Protein 2B9E (pdb70)

CATH classification: 3.30.70.1170 (+1 more: 3.40.50.150)

Radius of gyration: 18.39 Å; Cα contacts (8 Å, |Δi|>4): 598; chains: 1; bounding box: 41×46×44 Å

InterPro domains:
  IPR001678 SAM-dependent methyltransferase RsmB-F/NOP2-type domain [PS51686] (126-425)
  IPR023267 RNA (C5-cytosine) methyltransferase [PR02008] (202-216)
  IPR023267 RNA (C5-cytosine) methyltransferase [PR02008] (231-241)
  IPR023267 RNA (C5-cytosine) methyltransferase [PR02008] (300-312)
  IPR023267 RNA (C5-cytosine) methyltransferase [PR02008] (351-367)
  IPR023267 RNA (C5-cytosine) methyltransferase [PR02008] (407-424)
  IPR023267 RNA (C5-cytosine) methyltransferase [PTHR22807] (45-424)
  IPR029063 S-adenosyl-L-methionine-dependent methyltransferase superfamily [G3DSA:3.40.50.150] (211-428)
  IPR029063 S-adenosyl-L-methionine-dependent methyltransferase superfamily [SSF53335] (134-424)
  IPR048889 NSUN5/RCM1, N-terminal domain [PF21153] (34-122)
  IPR049560 SAM-dependent methyltransferase RsmB-F/NOP2-type, catalytic core [PF01189] (219-421)
  IPR049561 NOL1/NOP2/NSUN 5/7, ferredoxin-like domain [PF21148] (134-211)

GO terms:
  GO:0005730 nucleolus (C, IDA)
  GO:0009383 rRNA (cytosine-C5-)-methyltransferase activity (F, IDA)
  GO:0070475 rRNA base methylation (P, IDA)
  GO:0045727 positive regulation of translation (P, IMP)
  GO:0005654 nucleoplasm (C, IDA)
  GO:0003723 RNA binding (F, HDA)

Structure (mmCIF, N/CA/C/O backbone):
data_2B9E
#
_entry.id   2B9E
#
_cell.length_a   56.289
_cell.length_b   56.289
_cell.length_c   178.666
_cell.angle_alpha   90.00
_cell.angle_beta   90.00
_cell.angle_gamma   120.00
#
_symmetry.space_group_name_H-M   'P 31 2 1'
#
loop_
_entity.id
_entity.type
_entity.pdbx_description
1 polymer 'NOL1/NOP2/Sun domain family, member 5 isoform 2'
2 non-polymer S-ADENOSYLMETHIONINE
3 water water
#
loop_
_atom_site.group_PDB
_atom_site.id
_atom_site.type_symbol
_atom_site.label_atom_id
_atom_site.label_alt_id
_atom_site.label_comp_id
_atom_site.label_asym_id
_atom_site.label_entity_id
_atom_site.label_seq_id
_atom_site.pdbx_PDB_ins_code
_atom_site.Cartn_x
_atom_site.Cartn_y
_atom_site.Cartn_z
_atom_site.occupancy
_atom_site.B_iso_or_equiv
_atom_site.auth_seq_id
_atom_site.auth_comp_id
_atom_site.auth_asym_id
_atom_site.auth_atom_id
_atom_site.pdbx_PDB_model_num
ATOM 1 N N . GLN A 1 9 ? 18.513 -43.917 18.291 1.00 30.80 133 GLN A N 1
ATOM 2 C CA . GLN A 1 9 ? 19.225 -42.643 18.577 1.00 29.90 133 GLN A CA 1
ATOM 3 C C . GLN A 1 9 ? 18.553 -41.504 17.806 1.00 28.11 133 GLN A C 1
ATOM 4 O O . GLN A 1 9 ? 17.396 -41.635 17.384 1.00 28.69 133 GLN A O 1
ATOM 10 N N . LEU A 1 10 ? 19.263 -40.392 17.631 1.00 25.81 134 LEU A N 1
ATOM 11 C CA . LEU A 1 10 ? 18.682 -39.241 16.941 1.00 23.51 134 LEU A CA 1
ATOM 12 C C . LEU A 1 10 ? 18.570 -39.464 15.423 1.00 22.03 134 LEU A C 1
ATOM 13 O O . LEU A 1 10 ? 19.345 -40.220 14.851 1.00 21.22 134 LEU A O 1
ATOM 18 N N . PRO A 1 11 ? 17.611 -38.781 14.762 1.00 20.79 135 PRO A N 1
ATOM 19 C CA . PRO A 1 11 ? 17.577 -38.823 13.298 1.00 19.81 135 PRO A CA 1
ATOM 20 C C . PRO A 1 11 ? 18.846 -38.186 12.745 1.00 19.08 135 PRO A C 1
ATOM 21 O O . PRO A 1 11 ? 19.537 -37.469 13.475 1.00 18.76 135 PRO A O 1
ATOM 25 N N . ARG A 1 12 ? 19.157 -38.446 11.473 1.00 16.93 136 ARG A N 1
ATOM 26 C CA . ARG A 1 12 ? 20.329 -37.843 10.838 1.00 17.22 136 ARG A CA 1
ATOM 27 C C . ARG A 1 12 ? 19.960 -36.546 10.121 1.00 15.28 136 ARG A C 1
ATOM 28 O O . ARG A 1 12 ? 19.057 -36.507 9.275 1.00 15.72 136 ARG A O 1
ATOM 36 N N . PHE A 1 13 ? 20.662 -35.479 10.466 1.00 13.94 137 PHE A N 1
ATOM 37 C CA . PHE A 1 13 ? 20.384 -34.174 9.878 1.00 12.96 137 PHE A CA 1
ATOM 38 C C . PHE A 1 13 ? 21.425 -33.836 8.842 1.00 13.10 137 PHE A C 1
ATOM 39 O O . PHE A 1 13 ? 22.629 -33.998 9.075 1.00 14.51 137 PHE A O 1
ATOM 47 N N . VAL A 1 14 ? 20.963 -33.364 7.697 1.00 12.92 138 VAL A N 1
ATOM 48 C CA . VAL A 1 14 ? 21.862 -33.116 6.572 1.00 13.84 138 VAL A CA 1
ATOM 49 C C . VAL A 1 14 ? 21.510 -31.757 5.973 1.00 13.22 138 VAL A C 1
ATOM 50 O O . VAL A 1 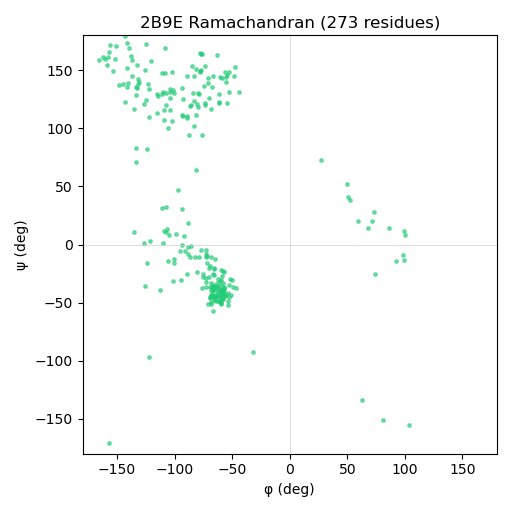14 ? 20.362 -31.550 5.531 1.00 14.21 138 VAL A O 1
ATOM 54 N N . ARG A 1 15 ? 22.455 -30.807 6.028 1.00 11.72 139 ARG A N 1
ATOM 55 C CA . ARG A 1 15 ? 22.197 -29.501 5.477 1.00 11.51 139 ARG A CA 1
ATOM 56 C C . ARG A 1 15 ? 22.472 -29.527 3.975 1.00 11.44 139 ARG A C 1
ATOM 57 O O . ARG A 1 15 ? 23.518 -30.011 3.536 1.00 12.48 139 ARG A O 1
ATOM 65 N N . VAL A 1 16 ? 21.512 -29.023 3.211 1.00 11.67 140 VAL A N 1
ATOM 66 C CA . VAL A 1 16 ? 21.668 -28.809 1.767 1.00 11.62 140 VAL A CA 1
ATOM 67 C C . VAL A 1 16 ? 22.582 -27.603 1.583 1.00 12.23 140 VAL A C 1
ATOM 68 O O . VAL A 1 16 ? 22.277 -26.504 2.051 1.00 11.21 140 VAL A O 1
ATOM 72 N N . ASN A 1 17 ? 23.721 -27.824 0.910 1.00 11.35 141 ASN A N 1
ATOM 73 C CA . ASN A 1 17 ? 24.691 -26.766 0.705 1.00 11.47 141 ASN A CA 1
ATOM 74 C C . ASN A 1 17 ? 24.313 -25.909 -0.497 1.00 11.84 141 ASN A C 1
ATOM 75 O O . ASN A 1 17 ? 24.555 -26.292 -1.656 1.00 10.87 141 ASN A O 1
ATOM 80 N N . THR A 1 18 ? 23.752 -24.735 -0.216 1.00 11.15 142 THR A N 1
ATOM 81 C CA . THR A 1 18 ? 23.199 -23.891 -1.271 1.00 12.16 142 THR A CA 1
ATOM 82 C C . THR A 1 18 ? 24.294 -23.249 -2.133 1.00 12.92 142 THR A C 1
ATOM 83 O O . THR A 1 18 ? 23.992 -22.671 -3.182 1.00 14.06 142 THR A O 1
ATOM 87 N N . LEU A 1 19 ? 25.553 -23.368 -1.715 1.00 13.43 143 LEU A N 1
ATOM 88 C CA . LEU A 1 19 ? 26.643 -22.934 -2.583 1.00 14.18 143 LEU A CA 1
ATOM 89 C C . LEU A 1 19 ? 26.744 -23.812 -3.828 1.00 15.45 143 LEU A C 1
ATOM 90 O O . LEU A 1 19 ? 27.267 -23.336 -4.847 1.00 17.38 143 LEU A O 1
ATOM 95 N N . LYS A 1 20 ? 26.271 -25.066 -3.745 1.00 16.19 144 LYS A N 1
ATOM 96 C CA . LYS A 1 20 ? 26.489 -26.040 -4.831 1.00 16.51 144 LYS A CA 1
ATOM 97 C C . LYS A 1 20 ? 25.247 -26.674 -5.401 1.00 17.60 144 LYS A C 1
ATOM 98 O O . LYS A 1 20 ? 25.299 -27.264 -6.488 1.00 17.89 144 LYS A O 1
ATOM 104 N N . THR A 1 21 ? 24.138 -26.562 -4.683 1.00 16.37 145 THR A N 1
ATOM 105 C CA . THR A 1 21 ? 22.892 -27.177 -5.144 1.00 16.19 145 THR A CA 1
ATOM 106 C C . THR A 1 21 ? 21.697 -26.470 -4.496 1.00 15.96 145 THR A C 1
ATOM 107 O O . THR A 1 21 ? 21.843 -25.412 -3.890 1.00 16.02 145 THR A O 1
ATOM 111 N N . CYS A 1 22 ? 20.509 -27.044 -4.664 1.00 15.75 146 CYS A N 1
ATOM 112 C CA . CYS A 1 22 ? 19.320 -26.530 -4.003 1.00 15.91 146 CYS A CA 1
ATOM 113 C C . CYS A 1 22 ? 18.528 -27.719 -3.482 1.00 15.59 146 CYS A C 1
ATOM 114 O O . CYS A 1 22 ? 18.752 -28.854 -3.899 1.00 14.92 146 CYS A O 1
ATOM 117 N N . SER A 1 23 ? 17.614 -27.453 -2.551 1.00 15.48 147 SER A N 1
ATOM 118 C CA . SER A 1 23 ? 16.835 -28.516 -1.950 1.00 15.47 147 SER A CA 1
ATOM 119 C C . SER A 1 23 ? 16.028 -29.309 -2.978 1.00 15.20 147 SER A C 1
ATOM 120 O O . SER A 1 23 ? 15.941 -30.539 -2.871 1.00 14.66 147 SER A O 1
ATOM 123 N N . ASP A 1 24 ? 15.467 -28.620 -3.968 1.00 16.04 148 ASP A N 1
ATOM 124 C CA . ASP A 1 24 ? 14.680 -29.318 -4.993 1.00 16.29 148 ASP A CA 1
ATOM 125 C C . ASP A 1 24 ? 15.518 -30.402 -5.673 1.00 16.46 148 ASP A C 1
ATOM 126 O O . ASP A 1 24 ? 15.046 -31.522 -5.886 1.00 16.52 148 ASP A O 1
ATOM 131 N N . ASP A 1 25 ? 16.765 -30.079 -6.014 1.00 17.22 149 ASP A N 1
ATOM 132 C CA . ASP A 1 25 ? 17.626 -31.050 -6.687 1.00 17.61 149 ASP A CA 1
ATOM 133 C C . ASP A 1 25 ? 18.019 -32.204 -5.787 1.00 17.62 149 ASP A C 1
ATOM 134 O O . ASP A 1 25 ? 18.103 -33.357 -6.227 1.00 17.57 149 ASP A O 1
ATOM 139 N N . VAL A 1 26 ? 18.288 -31.914 -4.512 1.00 16.25 150 VAL A N 1
ATOM 140 C CA . VAL A 1 26 ? 18.665 -32.980 -3.597 1.00 16.18 150 VAL A CA 1
ATOM 141 C C . VAL A 1 26 ? 17.481 -33.929 -3.403 1.00 16.17 150 VAL A C 1
ATOM 142 O O . VAL A 1 26 ? 17.636 -35.151 -3.424 1.00 16.59 150 VAL A O 1
ATOM 146 N N . VAL A 1 27 ? 16.297 -33.351 -3.222 1.00 15.94 151 VAL A N 1
ATOM 147 C CA . VAL A 1 27 ? 15.091 -34.143 -3.047 1.00 16.66 151 VAL A CA 1
ATOM 148 C C . VAL A 1 27 ? 14.887 -35.057 -4.255 1.00 17.66 151 VAL A C 1
ATOM 149 O O . VAL A 1 27 ? 14.644 -36.254 -4.088 1.00 17.51 151 VAL A O 1
ATOM 153 N N . ASP A 1 28 ? 15.020 -34.489 -5.446 1.00 18.59 152 ASP A N 1
ATOM 154 C CA . ASP A 1 28 ? 14.831 -35.292 -6.661 1.00 19.93 152 ASP A CA 1
ATOM 155 C C . ASP A 1 28 ? 15.846 -36.436 -6.746 1.00 20.24 152 ASP A C 1
ATOM 156 O O . ASP A 1 28 ? 15.493 -37.560 -7.125 1.00 19.39 152 ASP A O 1
ATOM 161 N N . TYR A 1 29 ? 17.098 -36.176 -6.367 1.00 20.52 153 TYR A N 1
ATOM 162 C CA . TYR A 1 29 ? 18.115 -37.227 -6.377 1.00 21.66 153 TYR A CA 1
ATOM 163 C C . TYR A 1 29 ? 17.738 -38.399 -5.477 1.00 21.40 153 TYR A C 1
ATOM 164 O O . TYR A 1 29 ? 17.751 -39.561 -5.901 1.00 21.64 153 TYR A O 1
ATOM 173 N N . PHE A 1 30 ? 17.360 -38.098 -4.234 1.00 20.23 154 PHE A N 1
ATOM 174 C CA . PHE A 1 30 ? 16.971 -39.138 -3.306 1.00 20.12 154 PHE A CA 1
ATOM 175 C C . PHE A 1 30 ? 15.721 -39.877 -3.747 1.00 20.63 154 PHE A C 1
ATOM 176 O O . PHE A 1 30 ? 15.631 -41.093 -3.573 1.00 20.86 154 PHE A O 1
ATOM 184 N N . LYS A 1 31 ? 14.774 -39.156 -4.339 1.00 21.04 155 LYS A N 1
ATOM 185 C CA . LYS A 1 31 ? 13.571 -39.810 -4.886 1.00 21.60 155 LYS A CA 1
ATOM 186 C C . LYS A 1 31 ? 13.976 -40.881 -5.913 1.00 23.11 155 LYS A C 1
ATOM 187 O O . LYS A 1 31 ? 13.428 -41.993 -5.922 1.00 22.84 155 LYS A O 1
ATOM 193 N N . ARG A 1 32 ? 14.969 -40.558 -6.736 1.00 23.61 156 ARG A N 1
ATOM 194 C CA . ARG A 1 32 ? 15.399 -41.477 -7.798 1.00 25.55 156 ARG A CA 1
ATOM 195 C C . ARG A 1 32 ? 16.144 -42.687 -7.244 1.00 26.40 156 ARG A C 1
ATOM 196 O O . ARG A 1 32 ? 16.302 -43.698 -7.940 1.00 26.77 156 ARG A O 1
ATOM 204 N N . GLN A 1 33 ? 16.587 -42.589 -5.991 1.00 26.60 157 GLN A N 1
ATOM 205 C CA . GLN A 1 33 ? 17.173 -43.722 -5.262 1.00 27.43 157 GLN A CA 1
ATOM 206 C C . GLN A 1 33 ? 16.123 -44.501 -4.462 1.00 26.78 157 GLN A C 1
ATOM 207 O O . GLN A 1 33 ? 16.463 -45.394 -3.671 1.00 27.55 157 GLN A O 1
ATOM 213 N N . GLY A 1 34 ? 14.853 -44.149 -4.648 1.00 26.33 158 GLY A N 1
ATOM 214 C CA . GLY A 1 34 ? 13.753 -44.848 -3.976 1.00 25.21 158 GLY A CA 1
ATOM 215 C C . GLY A 1 34 ? 13.395 -44.356 -2.584 1.00 24.66 158 GLY A C 1
ATOM 216 O O . GLY A 1 34 ? 12.692 -45.042 -1.835 1.00 24.35 158 GLY A O 1
ATOM 217 N N . PHE A 1 35 ? 13.894 -43.175 -2.212 1.00 23.54 159 PHE A N 1
ATOM 218 C CA . PHE A 1 35 ? 13.448 -42.541 -0.974 1.00 22.71 159 PHE A CA 1
ATOM 219 C C . PHE A 1 35 ? 12.125 -41.827 -1.209 1.00 21.71 159 PHE A C 1
ATOM 220 O O . PHE A 1 35 ? 11.842 -41.356 -2.315 1.00 22.69 159 PHE A O 1
ATOM 228 N N . SER A 1 36 ? 11.326 -41.735 -0.154 1.00 21.41 160 SER A N 1
ATOM 229 C CA . SER A 1 36 ? 10.024 -41.111 -0.238 1.00 20.89 160 SER A CA 1
ATOM 230 C C . SER A 1 36 ? 10.030 -39.772 0.500 1.00 19.67 160 SER A C 1
ATOM 231 O O . SER A 1 36 ? 10.191 -39.748 1.712 1.00 20.38 160 SER A O 1
ATOM 234 N N . TYR A 1 37 ? 9.830 -38.680 -0.232 1.00 18.84 161 TYR A N 1
ATOM 235 C CA . TYR A 1 37 ? 9.877 -37.332 0.348 1.00 17.43 161 TYR A CA 1
ATOM 236 C C . TYR A 1 37 ? 8.537 -36.962 0.983 1.00 17.44 161 TYR A C 1
ATOM 237 O O . TYR A 1 37 ? 7.488 -36.985 0.320 1.00 17.77 161 TYR A O 1
ATOM 246 N N . GLN A 1 38 ? 8.576 -36.625 2.270 1.00 17.03 162 GLN A N 1
ATOM 247 C CA . GLN A 1 38 ? 7.358 -36.306 3.021 1.00 17.15 162 GLN A CA 1
ATOM 248 C C . GLN A 1 38 ? 7.064 -34.813 3.181 1.00 17.19 162 GLN A C 1
ATOM 249 O O . GLN A 1 38 ? 6.143 -34.442 3.923 1.00 17.65 162 GLN A O 1
ATOM 255 N N . GLY A 1 39 ? 7.814 -33.955 2.492 1.00 15.57 163 GLY A N 1
ATOM 256 C CA . GLY A 1 39 ? 7.621 -32.521 2.601 1.00 16.52 163 GLY A CA 1
ATOM 257 C C . GLY A 1 39 ? 8.312 -31.988 3.834 1.00 16.68 163 GLY A C 1
ATOM 258 O O . GLY A 1 39 ? 9.331 -32.532 4.259 1.00 18.14 163 GLY A O 1
ATOM 259 N N . ARG A 1 40 ? 7.767 -30.915 4.385 1.00 16.94 164 ARG A N 1
ATOM 260 C CA . ARG A 1 40 ? 8.289 -30.339 5.624 1.00 17.21 164 ARG A CA 1
ATOM 261 C C . ARG A 1 40 ? 7.538 -30.908 6.824 1.00 17.81 164 ARG A C 1
ATOM 262 O O . ARG A 1 40 ? 6.304 -30.988 6.821 1.00 17.75 164 ARG A O 1
ATOM 270 N N . ALA A 1 41 ? 8.288 -31.285 7.855 1.00 17.47 165 ALA A N 1
ATOM 271 C CA . ALA A 1 41 ? 7.713 -31.774 9.108 1.00 19.18 165 ALA A CA 1
ATOM 272 C C . ALA A 1 41 ? 6.835 -30.692 9.743 1.00 20.23 165 ALA A C 1
ATOM 273 O O . ALA A 1 41 ? 7.136 -29.495 9.649 1.00 19.29 165 ALA A O 1
ATOM 275 N N . SER A 1 42 ? 5.744 -31.127 10.367 1.00 22.22 166 SER A N 1
ATOM 276 C CA . SER A 1 42 ? 4.857 -30.227 11.110 1.00 24.63 166 SER A CA 1
ATOM 277 C C . SER A 1 42 ? 5.313 -30.100 12.557 1.00 24.96 166 SER A C 1
ATOM 278 O O . SER A 1 42 ? 5.009 -29.103 13.226 1.00 26.66 166 SER A O 1
ATOM 281 N N . SER A 1 43 ? 6.012 -31.122 13.040 1.00 24.71 167 SER A N 1
ATOM 282 C CA . SER A 1 43 ? 6.398 -31.226 14.442 1.00 24.98 167 SER A CA 1
ATOM 283 C C . SER A 1 43 ? 7.615 -32.135 14.597 1.00 24.67 167 SER A C 1
ATOM 284 O O . SER A 1 43 ? 7.967 -32.874 13.670 1.00 23.81 167 SER A O 1
ATOM 287 N N . LEU A 1 44 ? 8.259 -32.100 15.771 1.00 24.35 168 LEU A N 1
ATOM 288 C CA . LEU A 1 44 ? 9.332 -33.049 16.081 1.00 24.32 168 LEU A CA 1
ATOM 289 C C . LEU A 1 44 ? 8.853 -34.478 16.111 1.00 24.68 168 LEU A C 1
ATOM 290 O O . LEU A 1 44 ? 9.617 -35.389 15.846 1.00 23.62 168 LEU A O 1
ATOM 295 N N . ASP A 1 45 ? 7.583 -34.684 16.460 1.00 25.94 169 ASP A N 1
ATOM 296 C CA . ASP A 1 45 ? 7.037 -36.036 16.404 1.00 27.30 169 ASP A CA 1
ATOM 297 C C . ASP A 1 45 ? 7.165 -36.624 14.997 1.00 26.82 169 ASP A C 1
ATOM 298 O O . ASP A 1 45 ? 7.478 -37.809 14.849 1.00 27.32 169 ASP A O 1
ATOM 303 N N . ASP A 1 46 ? 6.992 -35.788 13.968 1.00 26.69 170 ASP A N 1
ATOM 304 C CA . ASP A 1 46 ? 7.226 -36.217 12.581 1.00 25.66 170 ASP A CA 1
ATOM 305 C C . ASP A 1 46 ? 8.644 -36.726 12.359 1.00 25.13 170 ASP A C 1
ATOM 306 O O . ASP A 1 46 ? 8.850 -37.709 11.648 1.00 24.84 170 ASP A O 1
ATOM 311 N N . LEU A 1 47 ? 9.622 -36.058 12.968 1.00 24.02 171 LEU A N 1
ATOM 312 C CA . LEU A 1 47 ? 11.009 -36.494 12.853 1.00 24.51 171 LEU A CA 1
ATOM 313 C C . LEU A 1 47 ? 11.260 -37.752 13.670 1.00 26.07 171 LEU A C 1
ATOM 314 O O . LEU A 1 47 ? 12.012 -38.633 13.242 1.00 26.08 171 LEU A O 1
ATOM 319 N N . ARG A 1 48 ? 10.611 -37.831 14.834 1.00 27.36 172 ARG A N 1
ATOM 320 C CA . ARG A 1 48 ? 10.733 -39.006 15.706 1.00 29.10 172 ARG A CA 1
ATOM 321 C C . ARG A 1 48 ? 10.128 -40.241 15.038 1.00 29.57 172 ARG A C 1
ATOM 322 O O . ARG A 1 48 ? 10.536 -41.368 15.318 1.00 30.52 172 ARG A O 1
ATOM 330 N N . ALA A 1 49 ? 9.168 -40.012 14.147 1.00 30.17 173 ALA A N 1
ATOM 331 C CA . ALA A 1 49 ? 8.460 -41.099 13.465 1.00 31.02 173 ALA A CA 1
ATOM 332 C C . ALA A 1 49 ? 9.167 -41.588 12.196 1.00 31.24 173 ALA A C 1
ATOM 333 O O . ALA A 1 49 ? 8.783 -42.614 11.640 1.00 31.93 173 ALA A O 1
ATOM 335 N N . LEU A 1 50 ? 10.192 -40.858 11.743 1.00 31.31 174 LEU A N 1
ATOM 336 C CA . LEU A 1 50 ? 10.948 -41.203 10.527 1.00 31.27 174 LEU A CA 1
ATOM 337 C C . LEU A 1 50 ? 11.520 -42.613 10.516 1.00 31.79 174 LEU A C 1
ATOM 338 O O . LEU A 1 50 ? 12.314 -42.989 11.379 1.00 31.91 174 LEU A O 1
ATOM 343 N N . LYS A 1 51 ? 11.132 -43.383 9.508 1.00 31.71 175 LYS A N 1
ATOM 344 C CA . LYS A 1 51 ? 11.644 -44.731 9.363 1.00 32.50 175 LYS A CA 1
ATOM 345 C C . LYS A 1 51 ? 11.672 -45.130 7.892 1.00 31.98 175 LYS A C 1
ATOM 346 O O . LYS A 1 51 ? 11.136 -44.418 7.040 1.00 31.52 175 LYS A O 1
ATOM 352 N N . GLY A 1 52 ? 12.299 -46.270 7.607 1.00 31.94 176 GLY A N 1
ATOM 353 C CA . GLY A 1 52 ? 12.418 -46.767 6.245 1.00 31.25 176 GLY A CA 1
ATOM 354 C C . GLY A 1 52 ? 13.223 -45.791 5.415 1.00 30.99 176 GLY A C 1
ATOM 355 O O . GLY A 1 52 ? 14.277 -45.304 5.855 1.00 30.92 176 GLY A O 1
ATOM 356 N N . LYS A 1 53 ? 12.722 -45.498 4.221 1.00 29.95 177 LYS A N 1
ATOM 357 C CA . LYS A 1 53 ? 13.392 -44.552 3.341 1.00 29.22 177 LYS A CA 1
ATOM 358 C C . LYS A 1 53 ? 12.602 -43.250 3.174 1.00 27.20 177 LYS A C 1
ATOM 359 O O . LYS A 1 53 ? 12.676 -42.585 2.142 1.00 27.09 177 LYS A O 1
ATOM 365 N N . HIS A 1 54 ? 11.873 -42.883 4.222 1.00 25.24 178 HIS A N 1
ATOM 366 C CA . HIS A 1 54 ? 11.219 -41.589 4.289 1.00 23.71 178 HIS A CA 1
ATOM 367 C C . HIS A 1 54 ? 12.266 -40.538 4.632 1.00 22.15 178 HIS A C 1
ATOM 368 O O . HIS A 1 54 ? 13.240 -40.840 5.300 1.00 22.27 178 HIS A O 1
ATOM 375 N N . PHE A 1 55 ? 12.048 -39.314 4.162 1.00 19.26 179 PHE A N 1
ATOM 376 C CA . PHE A 1 55 ? 12.852 -38.173 4.607 1.00 17.72 179 PHE A CA 1
ATOM 377 C C . PHE A 1 55 ? 12.024 -36.912 4.513 1.00 17.21 179 PHE A C 1
ATOM 378 O O . PHE A 1 55 ? 11.003 -36.865 3.812 1.00 16.54 179 PHE A O 1
ATOM 386 N N . LEU A 1 56 ? 12.427 -35.885 5.254 1.00 16.42 180 LEU A N 1
ATOM 387 C CA . LEU A 1 56 ? 11.688 -34.640 5.175 1.00 16.45 180 LEU A CA 1
ATOM 388 C C . LEU A 1 56 ? 12.533 -33.463 5.572 1.00 14.76 180 LEU A C 1
ATOM 389 O O . LEU A 1 56 ? 13.662 -33.635 6.025 1.00 15.65 180 LEU A O 1
ATOM 394 N N . LEU A 1 57 ? 11.979 -32.283 5.362 1.00 13.36 181 LEU A N 1
ATOM 395 C CA . LEU A 1 57 ? 12.636 -31.053 5.794 1.00 12.62 181 LEU A CA 1
ATOM 396 C C . LEU A 1 57 ? 12.320 -30.817 7.260 1.00 12.52 181 LEU A C 1
ATOM 397 O O . LEU A 1 57 ? 11.218 -31.121 7.719 1.00 12.27 181 LEU A O 1
ATOM 402 N N . ASP A 1 58 ? 13.297 -30.258 7.971 1.00 11.74 182 ASP A N 1
ATOM 403 C CA . ASP A 1 58 ? 13.131 -29.889 9.380 1.00 12.14 182 ASP A CA 1
ATOM 404 C C . ASP A 1 58 ? 11.907 -28.972 9.546 1.00 12.70 182 ASP A C 1
ATOM 405 O O . ASP A 1 58 ? 11.612 -28.173 8.660 1.00 12.88 182 ASP A O 1
ATOM 410 N N . PRO A 1 59 ? 11.183 -29.078 10.678 1.00 13.49 183 PRO A N 1
ATOM 411 C CA . PRO A 1 59 ? 10.040 -28.158 10.831 1.00 14.59 183 PRO A CA 1
ATOM 412 C C . PRO A 1 59 ? 10.420 -26.677 10.962 1.00 15.84 183 PRO A C 1
ATOM 413 O O . PRO A 1 59 ? 9.587 -25.803 10.674 1.00 17.57 183 PRO A O 1
ATOM 417 N N . LEU A 1 60 ? 11.654 -26.372 11.352 1.00 16.20 184 LEU A N 1
ATOM 418 C CA . LEU A 1 60 ? 12.054 -24.970 11.573 1.00 17.11 184 LEU A CA 1
ATOM 419 C C . LEU A 1 60 ? 13.290 -24.515 10.804 1.00 17.24 184 LEU A C 1
ATOM 420 O O . LEU A 1 60 ? 13.380 -23.358 10.400 1.00 18.56 184 LEU A O 1
ATOM 425 N N . MET A 1 61 ? 14.260 -25.403 10.636 1.00 16.58 185 MET A N 1
ATOM 426 C CA . MET A 1 61 ? 15.556 -25.015 10.100 1.00 16.37 185 MET A CA 1
ATOM 427 C C . MET A 1 61 ? 15.537 -25.047 8.571 1.00 16.71 185 MET A C 1
ATOM 428 O O . MET A 1 61 ? 15.296 -26.099 7.973 1.00 16.51 185 MET A O 1
ATOM 433 N N . PRO A 1 62 ? 15.782 -23.898 7.931 1.00 16.89 186 PRO A N 1
ATOM 434 C CA . PRO A 1 62 ? 15.777 -23.913 6.473 1.00 16.62 186 PRO A CA 1
ATOM 435 C C . PRO A 1 62 ? 16.939 -24.757 5.934 1.00 16.66 186 PRO A C 1
ATOM 436 O O . PRO A 1 62 ? 18.031 -24.796 6.529 1.00 16.96 186 PRO A O 1
ATOM 440 N N . GLU A 1 63 ? 16.677 -25.427 4.821 1.00 15.94 187 GLU A N 1
ATOM 441 C CA . GLU A 1 63 ? 17.687 -26.206 4.080 1.00 15.14 187 GLU A CA 1
ATOM 442 C C . GLU A 1 63 ? 18.157 -27.436 4.834 1.00 13.04 187 GLU A C 1
ATOM 443 O O . GLU A 1 63 ? 19.154 -28.036 4.456 1.00 13.09 187 GLU A O 1
ATOM 449 N N . LEU A 1 64 ? 17.452 -27.844 5.883 1.00 11.66 188 LEU A N 1
ATOM 450 C CA . LEU A 1 64 ? 17.905 -28.978 6.666 1.00 11.18 188 LEU A CA 1
ATOM 451 C C . LEU A 1 64 ? 17.006 -30.186 6.446 1.00 11.29 188 LEU A C 1
ATOM 452 O O . LEU A 1 64 ? 15.850 -30.197 6.866 1.00 11.47 188 LEU A O 1
ATOM 457 N N . LEU A 1 65 ? 17.533 -31.170 5.723 1.00 10.60 189 LEU A N 1
ATOM 458 C CA . LEU A 1 65 ? 16.836 -32.442 5.544 1.00 11.33 189 LEU A CA 1
ATOM 459 C C . LEU A 1 65 ? 17.103 -33.391 6.693 1.00 11.64 189 LEU A C 1
ATOM 460 O O . LEU A 1 65 ? 18.133 -33.297 7.368 1.00 12.27 189 LEU A O 1
ATOM 465 N N . VAL A 1 66 ? 16.157 -34.296 6.919 1.00 11.84 190 VAL A N 1
ATOM 466 C CA . VAL A 1 66 ? 16.214 -35.220 8.051 1.00 12.63 190 VAL A CA 1
ATOM 467 C C . VAL A 1 66 ? 15.898 -36.647 7.582 1.00 13.98 190 VAL A C 1
ATOM 468 O O . VAL A 1 66 ? 14.896 -36.860 6.905 1.00 14.36 190 VAL A O 1
ATOM 472 N N . PHE A 1 67 ? 16.775 -37.582 7.947 1.00 14.97 191 PHE A N 1
ATOM 473 C CA . PHE A 1 67 ? 16.680 -39.007 7.564 1.00 16.10 191 PHE A CA 1
ATOM 474 C C . PHE A 1 67 ? 16.598 -39.869 8.813 1.00 18.07 191 PHE A C 1
ATOM 475 O O . PHE A 1 67 ? 17.001 -39.452 9.895 1.00 17.91 191 PHE A O 1
ATOM 483 N N . PRO A 1 68 ? 16.059 -41.088 8.677 1.00 19.97 192 PRO A N 1
ATOM 484 C CA . PRO A 1 68 ? 16.037 -42.002 9.826 1.00 21.77 192 PRO A CA 1
ATOM 485 C C . PRO A 1 68 ? 17.417 -42.200 10.465 1.00 23.25 192 PRO A C 1
ATOM 486 O O . PRO A 1 68 ? 18.432 -42.158 9.770 1.00 23.74 192 PRO A O 1
ATOM 490 N N . ALA A 1 69 ? 17.443 -42.420 11.779 1.00 25.93 193 ALA A N 1
ATOM 491 C CA . ALA A 1 69 ? 18.694 -42.596 12.525 1.00 28.28 193 ALA A CA 1
ATOM 492 C C . ALA A 1 69 ? 19.696 -43.554 11.875 1.00 30.20 193 ALA A C 1
ATOM 493 O O . ALA A 1 69 ? 20.891 -43.330 11.941 1.00 30.77 193 ALA A O 1
ATOM 495 N N . GLN A 1 70 ? 19.219 -44.626 11.259 1.00 32.64 194 GLN A N 1
ATOM 496 C CA . GLN A 1 70 ? 20.160 -45.607 10.736 1.00 35.59 194 GLN A CA 1
ATOM 497 C C . GLN A 1 70 ? 20.474 -45.443 9.249 1.00 36.72 194 GLN A C 1
ATOM 498 O O . GLN A 1 70 ? 20.464 -46.425 8.503 1.00 37.60 194 GLN A O 1
ATOM 504 N N . THR A 1 71 ? 20.764 -44.207 8.825 1.00 37.85 195 THR A N 1
ATOM 505 C CA . THR A 1 71 ? 21.247 -43.955 7.455 1.00 38.34 195 THR A CA 1
ATOM 506 C C . THR A 1 71 ? 22.579 -43.193 7.407 1.00 39.06 195 THR A C 1
ATOM 507 O O . THR A 1 71 ? 22.721 -42.109 7.985 1.00 39.41 195 THR A O 1
ATOM 511 N N . ASP A 1 72 ? 23.559 -43.783 6.732 1.00 39.59 196 ASP A N 1
ATOM 512 C CA . ASP A 1 72 ? 24.870 -43.158 6.571 1.00 40.10 196 ASP A CA 1
ATOM 513 C C . ASP A 1 72 ? 24.950 -42.543 5.176 1.00 39.76 196 ASP A C 1
ATOM 514 O O . ASP A 1 72 ? 24.556 -43.164 4.183 1.00 40.14 196 ASP A O 1
ATOM 519 N N . LEU A 1 73 ? 25.426 -41.303 5.118 1.00 39.17 197 LEU A N 1
ATOM 520 C CA . LEU A 1 73 ? 25.553 -40.590 3.856 1.00 38.44 197 LEU A CA 1
ATOM 521 C C . LEU A 1 73 ? 26.990 -40.138 3.557 1.00 38.38 197 LEU A C 1
ATOM 522 O O . LEU A 1 73 ? 27.231 -39.485 2.539 1.00 38.15 197 LEU A O 1
ATOM 527 N N . HIS A 1 74 ? 27.933 -40.503 4.434 1.00 38.17 198 HIS A N 1
ATOM 528 C CA . HIS A 1 74 ? 29.350 -40.111 4.317 1.00 38.10 198 HIS A CA 1
ATOM 529 C C . HIS A 1 74 ? 29.973 -40.548 3.005 1.00 38.32 198 HIS A C 1
ATOM 530 O O . HIS A 1 74 ? 30.961 -39.964 2.536 1.00 38.41 198 HIS A O 1
ATOM 537 N N . GLU A 1 75 ? 29.371 -41.575 2.420 1.00 38.24 199 GLU A N 1
ATOM 538 C CA . GLU A 1 75 ? 29.880 -42.209 1.219 1.00 38.66 199 GLU A CA 1
ATOM 539 C C . GLU A 1 75 ? 28.996 -41.941 0.004 1.00 37.28 199 GLU A C 1
ATOM 540 O O . GLU A 1 75 ? 29.275 -42.429 -1.094 1.00 38.07 199 GLU A O 1
ATOM 546 N N . HIS A 1 76 ? 27.936 -41.159 0.212 1.00 35.31 200 HIS A N 1
ATOM 547 C CA . HIS A 1 76 ? 26.944 -40.846 -0.820 1.00 32.81 200 HIS A CA 1
ATOM 548 C C . HIS A 1 76 ? 27.523 -39.915 -1.893 1.00 31.20 200 HIS A C 1
ATOM 549 O O . HIS A 1 76 ? 28.333 -39.037 -1.565 1.00 30.88 200 HIS A O 1
ATOM 556 N N . PRO A 1 77 ? 27.142 -40.109 -3.182 1.00 29.52 201 PRO A N 1
ATOM 557 C CA . PRO A 1 77 ? 27.692 -39.246 -4.232 1.00 28.04 201 PRO A CA 1
ATOM 558 C C . PRO A 1 77 ? 27.512 -37.764 -3.913 1.00 26.34 201 PRO A C 1
ATOM 559 O O . PRO A 1 77 ? 28.384 -36.955 -4.243 1.00 25.57 201 PRO A O 1
ATOM 563 N N . LEU A 1 78 ? 26.398 -37.421 -3.261 1.00 24.66 202 LEU A N 1
ATOM 564 C CA . LEU A 1 78 ? 26.090 -36.017 -2.969 1.00 23.55 202 LEU A CA 1
ATOM 565 C C . LEU A 1 78 ? 26.928 -35.475 -1.822 1.00 22.37 202 LEU A C 1
ATOM 566 O O . LEU A 1 78 ? 27.159 -34.273 -1.720 1.00 21.51 202 LEU A O 1
ATOM 571 N N . TYR A 1 79 ? 27.373 -36.359 -0.945 1.00 22.12 203 TYR A N 1
ATOM 572 C CA . TYR A 1 79 ? 28.329 -35.957 0.074 1.00 22.05 203 TYR A CA 1
ATOM 573 C C . TYR A 1 79 ? 29.674 -35.627 -0.580 1.00 21.65 203 TYR A C 1
ATOM 574 O O . TYR A 1 79 ? 30.248 -34.550 -0.350 1.00 20.47 203 TYR A O 1
ATOM 583 N N . ARG A 1 80 ? 30.176 -36.547 -1.408 1.00 21.50 204 ARG A N 1
ATOM 584 C CA . ARG A 1 80 ? 31.420 -36.302 -2.144 1.00 21.50 204 ARG A CA 1
ATOM 585 C C . ARG A 1 80 ? 31.419 -34.983 -2.900 1.00 20.70 204 ARG A C 1
ATOM 586 O O . ARG A 1 80 ? 32.419 -34.241 -2.919 1.00 21.09 204 ARG A O 1
ATOM 594 N N . ALA A 1 81 ? 30.299 -34.710 -3.554 1.00 18.74 205 ALA A N 1
ATOM 595 C CA . ALA A 1 81 ? 30.113 -33.509 -4.361 1.00 17.95 205 ALA A CA 1
ATOM 596 C C . ALA A 1 81 ? 29.945 -32.239 -3.519 1.00 17.19 205 ALA A C 1
ATOM 597 O O . ALA A 1 81 ? 29.844 -31.155 -4.083 1.00 16.86 205 ALA A O 1
ATOM 599 N N . GLY A 1 82 ? 29.899 -32.395 -2.197 1.00 16.57 206 GLY A N 1
ATOM 600 C CA . GLY A 1 82 ? 29.717 -31.253 -1.276 1.00 16.03 206 GLY A CA 1
ATOM 601 C C . GLY A 1 82 ? 28.308 -30.678 -1.322 1.00 14.88 206 GLY A C 1
ATOM 602 O O . GLY A 1 82 ? 28.079 -29.508 -0.956 1.00 13.97 206 GLY A O 1
ATOM 603 N N . HIS A 1 83 ? 27.353 -31.475 -1.805 1.00 14.30 207 HIS A N 1
ATOM 604 C CA . HIS A 1 83 ? 25.951 -31.028 -1.842 1.00 14.50 207 HIS A CA 1
ATOM 605 C C . HIS A 1 83 ? 25.288 -31.177 -0.488 1.00 14.26 207 HIS A C 1
ATOM 606 O O . HIS A 1 83 ? 24.295 -30.491 -0.210 1.00 14.23 207 HIS A O 1
ATOM 613 N N . LEU A 1 84 ? 25.824 -32.083 0.327 1.00 14.16 208 LEU A N 1
ATOM 614 C CA . LEU A 1 84 ? 25.297 -32.360 1.672 1.00 15.10 208 LEU A CA 1
ATOM 615 C C . LEU A 1 84 ? 26.363 -32.160 2.713 1.00 15.05 208 LEU A C 1
ATOM 616 O O . LEU A 1 84 ? 27.514 -32.593 2.539 1.00 14.95 208 LEU A O 1
ATOM 621 N N . ILE A 1 85 ? 25.976 -31.535 3.820 1.00 14.58 209 ILE A N 1
ATOM 622 C CA . ILE A 1 85 ? 26.903 -31.357 4.930 1.00 15.46 209 ILE A CA 1
ATOM 623 C C . ILE A 1 85 ? 26.215 -31.921 6.160 1.00 15.57 209 ILE A C 1
ATOM 624 O O . ILE A 1 85 ? 25.113 -31.477 6.521 1.00 15.69 209 ILE A O 1
ATOM 629 N N . LEU A 1 86 ? 26.849 -32.905 6.786 1.00 15.75 210 LEU A N 1
ATOM 630 C CA . LEU A 1 86 ? 26.228 -33.605 7.886 1.00 17.26 210 LEU A CA 1
ATOM 631 C C . LEU A 1 86 ? 26.447 -32.712 9.100 1.00 18.05 210 LEU A C 1
ATOM 632 O O . LEU A 1 86 ? 27.577 -32.512 9.520 1.00 20.05 210 LEU A O 1
ATOM 637 N N . GLN A 1 87 ? 25.368 -32.132 9.619 1.00 19.13 211 GLN A N 1
ATOM 638 C CA . GLN A 1 87 ? 25.477 -31.101 10.675 1.00 19.45 211 GLN A CA 1
ATOM 639 C C . GLN A 1 87 ? 24.329 -31.266 11.655 1.00 19.85 211 GLN A C 1
ATOM 640 O O . GLN A 1 87 ? 23.162 -31.222 11.220 1.00 20.67 211 GLN A O 1
ATOM 646 N N . ASP A 1 88 ? 24.656 -31.459 12.952 1.00 18.77 212 ASP A N 1
ATOM 647 C CA . ASP A 1 88 ? 23.657 -31.591 14.039 1.00 19.17 212 ASP A CA 1
ATOM 648 C C . ASP A 1 88 ? 22.649 -30.459 13.914 1.00 17.70 212 ASP A C 1
ATOM 649 O O . ASP A 1 88 ? 22.997 -29.336 13.536 1.00 17.34 212 ASP A O 1
ATOM 654 N N . ARG A 1 89 ? 21.401 -30.758 14.252 1.00 16.13 213 ARG A N 1
ATOM 655 C CA . ARG A 1 89 ? 20.314 -29.817 14.133 1.00 14.60 213 ARG A CA 1
ATOM 656 C C . ARG A 1 89 ? 20.606 -28.482 14.849 1.00 14.75 213 ARG A C 1
ATOM 657 O O . ARG A 1 89 ? 20.424 -27.404 14.271 1.00 15.30 213 ARG A O 1
ATOM 665 N N . ALA A 1 90 ? 21.070 -28.553 16.099 1.00 14.40 214 ALA A N 1
ATOM 666 C CA . ALA A 1 90 ? 21.284 -27.332 16.875 1.00 13.52 214 ALA A CA 1
ATOM 667 C C . ALA A 1 90 ? 22.505 -26.583 16.358 1.00 12.97 214 ALA A C 1
ATOM 668 O O . ALA A 1 90 ? 22.565 -25.351 16.493 1.00 12.57 214 ALA A O 1
ATOM 670 N N . SER A 1 91 ? 23.476 -27.316 15.794 1.00 13.13 215 SER A N 1
ATOM 671 C CA . SER A 1 91 ? 24.683 -26.709 15.204 1.00 13.19 215 SER A CA 1
ATOM 672 C C . SER A 1 91 ? 24.334 -25.755 14.070 1.00 12.51 215 SER A C 1
ATOM 673 O O . SER A 1 91 ? 25.134 -24.907 13.717 1.00 12.27 215 SER A O 1
ATOM 676 N N . CYS A 1 92 ? 23.147 -25.936 13.488 1.00 11.92 216 CYS A N 1
ATOM 677 C CA . CYS A 1 92 ? 22.681 -25.052 12.414 1.00 12.28 216 CYS A CA 1
ATOM 678 C C . CYS A 1 92 ? 22.141 -23.711 12.932 1.00 11.29 216 CYS A C 1
ATOM 679 O O . CYS A 1 92 ? 21.910 -22.776 12.153 1.00 12.54 216 CYS A O 1
ATOM 682 N N . LEU A 1 93 ? 21.949 -23.594 14.245 1.00 11.05 217 LEU A N 1
ATOM 683 C CA . LEU A 1 93 ? 21.366 -22.376 14.797 1.00 10.24 217 LEU A CA 1
ATOM 684 C C . LEU A 1 93 ? 22.276 -21.149 14.695 1.00 10.38 217 LEU A C 1
ATOM 685 O O . LEU A 1 93 ? 21.795 -20.077 14.304 1.00 11.19 217 LEU A O 1
ATOM 690 N N . PRO A 1 94 ? 23.545 -21.259 15.112 1.00 10.45 218 PRO A N 1
ATOM 691 C CA . PRO A 1 94 ? 24.332 -20.002 15.210 1.00 10.00 218 PRO A CA 1
ATOM 692 C C . PRO A 1 94 ? 24.476 -19.217 13.914 1.00 10.26 218 PRO A C 1
ATOM 693 O O . PRO A 1 94 ? 24.244 -18.010 13.916 1.00 10.12 218 PRO A O 1
ATOM 697 N N . ALA A 1 95 ? 24.822 -19.875 12.801 1.00 9.47 219 ALA A N 1
ATOM 698 C CA . ALA A 1 95 ? 24.948 -19.085 11.567 1.00 10.27 219 ALA A CA 1
ATOM 699 C C . ALA A 1 95 ? 23.595 -18.532 11.111 1.00 10.68 219 ALA A C 1
ATOM 700 O O . ALA A 1 95 ? 23.502 -17.385 10.642 1.00 11.74 219 ALA A O 1
ATOM 702 N N . MET A 1 96 ? 22.533 -19.333 11.258 1.00 10.38 220 MET A N 1
ATOM 703 C CA . MET A 1 96 ? 21.200 -18.889 10.853 1.00 12.73 220 MET A CA 1
ATOM 704 C C . MET A 1 96 ? 20.792 -17.641 11.628 1.00 11.43 220 MET A C 1
ATOM 705 O O . MET A 1 96 ? 20.287 -16.657 11.040 1.00 12.13 220 MET A O 1
ATOM 710 N N . LEU A 1 97 ? 21.064 -17.653 12.940 1.00 10.66 221 LEU A N 1
ATOM 711 C CA . LEU A 1 97 ? 20.704 -16.526 13.810 1.00 11.16 221 LEU A CA 1
ATOM 712 C C . LEU A 1 97 ? 21.599 -15.302 13.585 1.00 10.66 221 LEU A C 1
ATOM 713 O O . LEU A 1 97 ? 21.148 -14.151 13.731 1.00 11.78 221 LEU A O 1
ATOM 718 N N . LEU A 1 98 ? 22.857 -15.545 13.241 1.00 10.45 222 LEU A N 1
ATOM 719 C CA . LEU A 1 98 ? 23.781 -14.435 12.975 1.00 10.84 222 LEU A CA 1
ATOM 720 C C . LEU A 1 98 ? 23.342 -13.706 11.711 1.00 11.55 222 LEU A C 1
ATOM 721 O O . LEU A 1 98 ? 23.377 -12.471 11.639 1.00 12.42 222 LEU A O 1
ATOM 726 N N . ASP A 1 99 ? 22.949 -14.496 10.718 1.00 1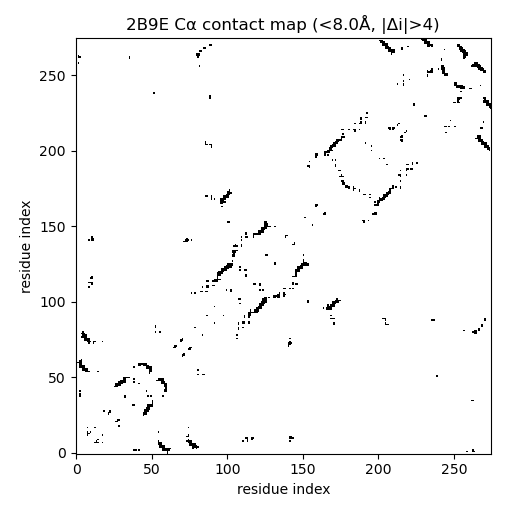0.88 223 ASP A N 1
ATOM 727 C CA . ASP A 1 99 ? 22.324 -14.007 9.472 1.00 12.17 223 ASP A CA 1
ATOM 728 C C . ASP A 1 99 ? 23.102 -12.863 8.804 1.00 11.99 223 ASP A C 1
ATOM 729 O O . ASP A 1 99 ? 22.510 -11.819 8.475 1.00 13.22 223 ASP A O 1
ATOM 734 N N . PRO A 1 100 ? 24.412 -13.065 8.573 1.00 12.09 224 PRO A N 1
ATOM 735 C CA . PRO A 1 100 ? 25.145 -11.968 7.930 1.00 12.10 224 PRO A CA 1
ATOM 736 C C . PRO A 1 100 ? 24.708 -11.853 6.469 1.00 12.69 224 PRO A C 1
ATOM 737 O O . PRO A 1 100 ? 24.540 -12.864 5.800 1.00 12.76 224 PRO A O 1
ATOM 741 N N . PRO A 1 101 ? 24.528 -10.619 5.967 1.00 12.99 225 PRO A N 1
ATOM 742 C CA . PRO A 1 101 ? 24.114 -10.539 4.554 1.00 12.88 225 PRO A CA 1
ATOM 743 C C . PRO A 1 101 ? 25.292 -10.766 3.604 1.00 12.45 225 PRO A C 1
ATOM 744 O O . PRO A 1 101 ? 26.426 -10.393 3.928 1.00 12.79 225 PRO A O 1
ATOM 748 N N . PRO A 1 102 ? 25.020 -11.339 2.429 1.00 12.51 226 PRO A N 1
ATOM 749 C CA . PRO A 1 102 ? 26.053 -11.410 1.399 1.00 12.84 226 PRO A CA 1
ATOM 750 C C . PRO A 1 102 ? 26.825 -10.094 1.263 1.00 12.90 226 PRO A C 1
ATOM 751 O O . PRO A 1 102 ? 26.231 -8.998 1.177 1.00 14.22 226 PRO A O 1
ATOM 755 N N . GLY A 1 103 ? 28.144 -10.215 1.248 1.00 13.31 227 GLY A N 1
ATOM 756 C CA . GLY A 1 103 ? 29.031 -9.048 1.154 1.00 13.98 227 GLY A CA 1
ATOM 757 C C . GLY A 1 103 ? 29.620 -8.572 2.467 1.00 14.68 227 GLY A C 1
ATOM 758 O O . GLY A 1 103 ? 30.569 -7.768 2.474 1.00 15.56 227 GLY A O 1
ATOM 759 N N . SER A 1 104 ? 29.083 -9.064 3.586 1.00 14.31 228 SER A N 1
ATOM 760 C CA . SER A 1 104 ? 29.565 -8.630 4.885 1.00 15.02 228 SER A CA 1
ATOM 761 C C . SER A 1 104 ? 30.899 -9.278 5.265 1.00 14.09 228 SER A C 1
ATOM 762 O O . SER A 1 104 ? 31.347 -10.251 4.639 1.00 13.68 228 SER A O 1
ATOM 765 N N . HIS A 1 105 ? 31.554 -8.694 6.268 1.00 14.66 229 HIS A N 1
ATOM 766 C CA . HIS A 1 105 ? 32.732 -9.282 6.894 1.00 14.27 229 HIS A CA 1
ATOM 767 C C . HIS A 1 105 ? 32.381 -9.888 8.238 1.00 14.14 229 HIS A C 1
ATOM 768 O O . HIS A 1 105 ? 31.718 -9.259 9.066 1.00 14.17 229 HIS A O 1
ATOM 775 N N . VAL A 1 106 ? 32.842 -11.122 8.416 1.00 13.78 230 VAL A N 1
ATOM 776 C CA . VAL A 1 106 ? 32.455 -11.958 9.560 1.00 13.16 230 VAL A CA 1
ATOM 777 C C . VAL A 1 106 ? 33.719 -12.554 10.172 1.00 13.21 230 VAL A C 1
ATOM 778 O O . VAL A 1 106 ? 34.659 -12.922 9.451 1.00 13.92 230 VAL A O 1
ATOM 782 N N . ILE A 1 107 ? 33.755 -12.657 11.493 1.00 12.48 231 ILE A N 1
ATOM 783 C CA . ILE A 1 107 ? 34.793 -13.441 12.147 1.00 12.66 231 ILE A CA 1
ATOM 784 C C . ILE A 1 107 ? 34.166 -14.715 12.695 1.00 13.13 231 ILE A C 1
ATOM 785 O O . ILE A 1 107 ? 33.124 -14.651 13.351 1.00 13.35 231 ILE A O 1
ATOM 790 N N . ASP A 1 108 ? 34.794 -15.849 12.390 1.00 12.87 232 ASP A N 1
ATOM 791 C CA . ASP A 1 108 ? 34.481 -17.121 13.036 1.00 13.59 232 ASP A CA 1
ATOM 792 C C . ASP A 1 108 ? 35.651 -17.392 13.988 1.00 13.92 232 ASP A C 1
ATOM 793 O O . ASP A 1 108 ? 36.734 -17.833 13.580 1.00 14.37 232 ASP A O 1
ATOM 798 N N . ALA A 1 109 ? 35.427 -17.094 15.268 1.00 13.82 233 ALA A N 1
ATOM 799 C CA . ALA A 1 109 ? 36.507 -16.961 16.250 1.00 13.95 233 ALA A CA 1
ATOM 800 C C . ALA A 1 109 ? 37.197 -18.269 16.608 1.00 14.57 233 ALA A C 1
ATOM 801 O O . ALA A 1 109 ? 38.424 -18.300 16.828 1.00 15.89 233 ALA A O 1
ATOM 803 N N . CYS A 1 110 ? 36.414 -19.344 16.675 1.00 14.62 234 CYS A N 1
ATOM 804 C CA . CYS A 1 110 ? 36.900 -20.675 17.029 1.00 14.65 234 CYS A CA 1
ATOM 805 C C . CYS A 1 110 ? 36.313 -21.643 16.015 1.00 14.17 234 CYS A C 1
ATOM 806 O O . CYS A 1 110 ? 35.293 -22.296 16.274 1.00 14.83 234 CYS A O 1
ATOM 809 N N . ALA A 1 111 ? 36.968 -21.736 14.854 1.00 13.52 235 ALA A N 1
ATOM 810 C CA . ALA A 1 111 ? 36.270 -22.138 13.630 1.00 13.21 235 ALA A CA 1
ATOM 811 C C . ALA A 1 111 ? 36.311 -23.618 13.238 1.00 13.41 235 ALA A C 1
ATOM 812 O O . ALA A 1 111 ? 35.385 -24.109 12.574 1.00 13.22 235 ALA A O 1
ATOM 814 N N . ALA A 1 112 ? 37.390 -24.312 13.584 1.00 14.38 236 ALA A N 1
ATOM 815 C CA . ALA A 1 112 ? 37.601 -25.654 13.047 1.00 14.73 236 ALA A CA 1
ATOM 816 C C . ALA A 1 112 ? 36.736 -26.647 13.784 1.00 15.17 236 ALA A C 1
ATOM 817 O O . ALA A 1 112 ? 36.498 -26.475 14.988 1.00 15.79 236 ALA A O 1
ATOM 819 N N . PRO A 1 113 ? 36.287 -27.713 13.099 1.00 15.76 237 PRO A N 1
ATOM 820 C CA . PRO A 1 113 ? 36.600 -28.115 11.726 1.00 15.84 237 PRO A CA 1
ATOM 821 C C . PRO A 1 113 ? 35.697 -27.528 10.629 1.00 15.42 237 PRO A C 1
ATOM 822 O O . PRO A 1 113 ? 35.687 -28.049 9.504 1.00 15.65 237 PRO A O 1
ATOM 826 N N . GLY A 1 114 ? 34.971 -26.449 10.935 1.00 13.97 238 GLY A N 1
ATOM 827 C CA . GLY A 1 114 ? 34.405 -25.575 9.904 1.00 13.66 238 GLY A CA 1
ATOM 828 C C . GLY A 1 114 ? 32.947 -25.755 9.531 1.00 13.06 238 GLY A C 1
ATOM 829 O O . GLY A 1 114 ? 32.497 -25.202 8.525 1.00 11.89 238 GLY A O 1
ATOM 830 N N . ASN A 1 115 ? 32.188 -26.521 10.315 1.00 13.42 239 ASN A N 1
ATOM 831 C CA . ASN A 1 115 ? 30.795 -26.729 9.961 1.00 14.10 239 ASN A CA 1
ATOM 832 C C . ASN A 1 115 ? 30.045 -25.401 9.919 1.00 13.68 239 ASN A C 1
ATOM 833 O O . ASN A 1 115 ? 29.386 -25.066 8.931 1.00 12.71 239 ASN A O 1
ATOM 838 N N . LYS A 1 116 ? 30.172 -24.617 10.988 1.00 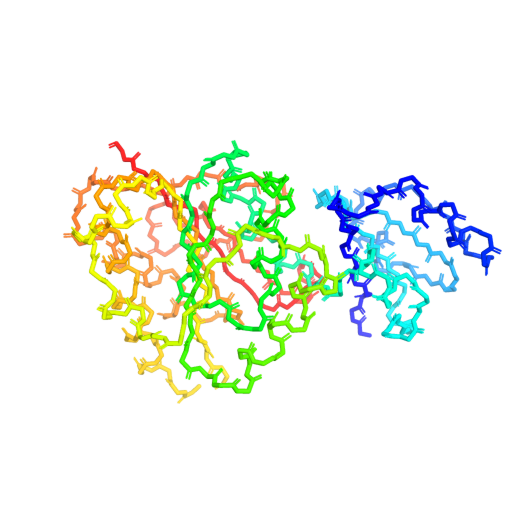12.12 240 LYS A N 1
ATOM 839 C CA . LYS A 1 116 ? 29.498 -23.333 11.020 1.00 11.83 240 LYS A CA 1
ATOM 840 C C . LYS A 1 116 ? 30.089 -22.340 10.006 1.00 11.19 240 LYS A C 1
ATOM 841 O O . LYS A 1 116 ? 29.354 -21.527 9.441 1.00 10.80 240 LYS A O 1
ATOM 847 N N . THR A 1 117 ? 31.396 -22.430 9.755 1.00 11.18 241 THR A N 1
ATOM 848 C CA . THR A 1 117 ? 32.038 -21.575 8.754 1.00 12.07 241 THR A CA 1
ATOM 849 C C . THR A 1 117 ? 31.392 -21.841 7.384 1.00 10.87 241 THR A C 1
ATOM 850 O O . THR A 1 117 ? 31.052 -20.900 6.651 1.00 11.07 241 THR A O 1
ATOM 854 N N . SER A 1 118 ? 31.190 -23.118 7.059 1.00 10.80 242 SER A N 1
ATOM 855 C CA . SER A 1 118 ? 30.591 -23.461 5.770 1.00 10.59 242 SER A CA 1
ATOM 856 C C . SER A 1 118 ? 29.154 -22.940 5.667 1.00 10.52 242 SER A C 1
ATOM 857 O O . SER A 1 118 ? 28.716 -22.475 4.605 1.00 11.35 242 SER A O 1
ATOM 860 N N . HIS A 1 119 ? 28.436 -22.984 6.785 1.00 10.50 243 HIS A N 1
ATOM 861 C CA . HIS A 1 119 ? 27.085 -22.456 6.845 1.00 9.66 243 HIS A CA 1
ATOM 862 C C . HIS A 1 119 ? 27.089 -20.936 6.642 1.00 9.77 243 HIS A C 1
ATOM 863 O O . HIS A 1 119 ? 26.316 -20.410 5.831 1.00 9.14 243 HIS A O 1
ATOM 870 N N . LEU A 1 120 ? 27.975 -20.232 7.352 1.00 9.05 244 LEU A N 1
ATOM 871 C CA . LEU A 1 120 ? 28.130 -18.788 7.126 1.00 9.56 244 LEU A CA 1
ATOM 872 C C . LEU A 1 120 ? 28.376 -18.491 5.646 1.00 9.64 244 LEU A C 1
ATOM 873 O O . LEU A 1 120 ? 27.758 -17.583 5.091 1.00 10.06 244 LEU A O 1
ATOM 878 N N . ALA A 1 121 ? 29.268 -19.266 5.022 1.00 10.38 245 ALA A N 1
ATOM 879 C CA . ALA A 1 121 ? 29.621 -19.039 3.611 1.00 9.83 245 ALA A CA 1
ATOM 880 C C . ALA A 1 121 ? 28.409 -19.219 2.703 1.00 10.53 245 ALA A C 1
ATOM 881 O O . ALA A 1 121 ? 28.223 -18.492 1.728 1.00 11.26 245 ALA A O 1
ATOM 883 N N . ALA A 1 122 ? 27.562 -20.187 3.033 1.00 10.38 246 ALA A N 1
ATOM 884 C CA . ALA A 1 122 ? 26.345 -20.384 2.270 1.00 10.66 246 ALA A CA 1
ATOM 885 C C . ALA A 1 122 ? 25.418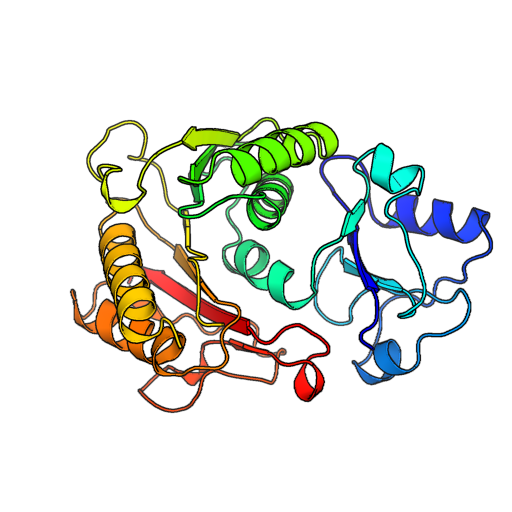 -19.166 2.417 1.00 10.24 246 ALA A C 1
ATOM 886 O O . ALA A 1 122 ? 24.834 -18.686 1.437 1.00 11.42 246 ALA A O 1
ATOM 888 N N . LEU A 1 123 ? 25.286 -18.657 3.643 1.00 10.24 247 LEU A N 1
ATOM 889 C CA . LEU A 1 123 ? 24.437 -17.478 3.860 1.00 10.58 247 LEU A CA 1
ATOM 890 C C . LEU A 1 123 ? 24.966 -16.234 3.154 1.00 11.55 247 LEU A C 1
ATOM 891 O O . LEU A 1 123 ? 24.191 -15.412 2.647 1.00 11.99 247 LEU A O 1
ATOM 896 N N . LEU A 1 124 ? 26.286 -16.107 3.137 1.00 11.22 248 LEU A N 1
ATOM 897 C CA . LEU A 1 124 ? 26.953 -15.039 2.389 1.00 11.45 248 LEU A CA 1
ATOM 898 C C . LEU A 1 124 ? 26.926 -15.240 0.873 1.00 11.79 248 LEU A C 1
ATOM 899 O O . LEU A 1 124 ? 27.283 -14.321 0.135 1.00 11.18 248 LEU A O 1
ATOM 904 N N . LYS A 1 125 ? 26.524 -16.418 0.402 1.00 11.46 249 LYS A N 1
ATOM 905 C CA . LYS A 1 125 ? 26.590 -16.739 -1.048 1.00 12.57 249 LYS A CA 1
ATOM 906 C C . LYS A 1 125 ? 28.002 -16.480 -1.583 1.00 13.61 249 LYS A C 1
ATOM 907 O O . LYS A 1 125 ? 28.179 -15.983 -2.716 1.00 13.98 249 LYS A O 1
ATOM 913 N N . ASN A 1 126 ? 29.005 -16.804 -0.758 1.00 13.51 250 ASN A N 1
ATOM 914 C CA . ASN A 1 126 ? 30.426 -16.616 -1.103 1.00 13.92 250 ASN A CA 1
ATOM 915 C C . ASN A 1 126 ? 30.804 -15.160 -1.415 1.00 13.55 250 ASN A C 1
ATOM 916 O O . ASN A 1 126 ? 31.811 -14.913 -2.074 1.00 15.92 250 ASN A O 1
ATOM 921 N N . GLN A 1 127 ? 29.995 -14.199 -0.953 1.00 12.80 251 GLN A N 1
ATOM 922 C CA . GLN A 1 127 ? 30.324 -12.787 -1.136 1.00 13.51 251 GLN A CA 1
ATOM 923 C C . GLN A 1 127 ? 30.689 -12.195 0.218 1.00 14.44 251 GLN A C 1
ATOM 924 O O . GLN A 1 127 ? 29.944 -12.374 1.194 1.00 15.28 251 GLN A O 1
ATOM 930 N N . GLY A 1 128 ? 31.815 -11.480 0.268 1.00 14.45 252 GLY A N 1
ATOM 931 C CA . GLY A 1 128 ? 32.325 -10.916 1.513 1.00 14.59 252 GLY A CA 1
ATOM 932 C C . GLY A 1 128 ? 33.495 -11.734 2.025 1.00 14.58 252 GLY A C 1
ATOM 933 O O . GLY A 1 128 ? 34.192 -12.395 1.243 1.00 14.46 252 GLY A O 1
ATOM 934 N N . LYS A 1 129 ? 33.732 -11.688 3.340 1.00 13.87 253 LYS A N 1
ATOM 935 C CA . LYS A 1 129 ? 34.877 -12.356 3.930 1.00 14.90 253 LYS A CA 1
ATOM 936 C C . LYS A 1 129 ? 34.509 -12.994 5.247 1.00 13.49 253 LYS A C 1
ATOM 937 O O . LYS A 1 129 ? 33.782 -12.388 6.045 1.00 14.88 253 LYS A O 1
ATOM 943 N N . ILE A 1 130 ? 35.011 -14.199 5.469 1.00 13.12 254 ILE A N 1
ATOM 944 C CA . ILE A 1 130 ? 34.968 -14.816 6.795 1.00 13.12 254 ILE A CA 1
ATOM 945 C C . ILE A 1 130 ? 36.395 -14.975 7.254 1.00 13.03 254 ILE A C 1
ATOM 946 O O . ILE A 1 130 ? 37.151 -15.756 6.679 1.00 13.68 254 ILE A O 1
ATOM 951 N N . PHE A 1 131 ? 36.772 -14.242 8.291 1.00 13.66 255 PHE A N 1
ATOM 952 C CA . PHE A 1 131 ? 38.073 -14.424 8.909 1.00 14.16 255 PHE A CA 1
ATOM 953 C C . PHE A 1 131 ? 37.892 -15.483 9.980 1.00 13.81 255 PHE A C 1
ATOM 954 O O . PHE A 1 131 ? 37.240 -15.232 10.997 1.00 15.01 255 PHE A O 1
ATOM 962 N N . ALA A 1 132 ? 38.437 -16.670 9.733 1.00 13.37 256 ALA A N 1
ATOM 963 C CA . ALA A 1 132 ? 38.299 -17.798 10.649 1.00 13.73 256 ALA A CA 1
ATOM 964 C C . ALA A 1 132 ? 39.618 -18.083 11.342 1.00 15.05 256 ALA A C 1
ATOM 965 O O . ALA A 1 132 ? 40.697 -17.955 10.725 1.00 15.20 256 ALA A O 1
ATOM 967 N N . PHE A 1 133 ? 39.526 -18.544 12.585 1.00 14.13 257 PHE A N 1
ATOM 968 C CA . PHE A 1 133 ? 40.713 -18.810 13.396 1.00 15.23 257 PHE A CA 1
ATOM 969 C C . PHE A 1 133 ? 40.566 -20.111 14.148 1.00 15.45 257 PHE A C 1
ATOM 970 O O . PHE A 1 133 ? 39.475 -20.458 14.592 1.00 15.64 257 PHE A O 1
ATOM 978 N N . ASP A 1 134 ? 41.678 -20.824 14.315 1.00 16.59 258 ASP A N 1
ATOM 979 C CA . ASP A 1 134 ? 41.704 -21.941 15.244 1.00 17.81 258 ASP A CA 1
ATOM 980 C C . ASP A 1 134 ? 43.155 -22.226 15.573 1.00 19.55 258 ASP A C 1
ATOM 981 O O . ASP A 1 134 ? 44.046 -21.820 14.828 1.00 19.51 258 ASP A O 1
ATOM 986 N N . LEU A 1 135 ? 43.377 -22.904 16.688 1.00 20.92 259 LEU A N 1
ATOM 987 C CA . LEU A 1 135 ? 44.729 -23.291 17.080 1.00 22.34 259 LEU A CA 1
ATOM 988 C C . LEU A 1 135 ? 45.087 -24.752 16.771 1.00 23.25 259 LEU A C 1
ATOM 989 O O . LEU A 1 135 ? 46.267 -25.116 16.771 1.00 23.68 259 LEU A O 1
ATOM 994 N N . ASP A 1 136 ? 44.084 -25.587 16.496 1.00 23.27 260 ASP A N 1
ATOM 995 C CA . ASP A 1 136 ? 44.313 -27.021 16.307 1.00 22.98 260 ASP A CA 1
ATOM 996 C C . ASP A 1 136 ? 44.634 -27.421 14.856 1.00 23.39 260 ASP A C 1
ATOM 997 O O . ASP A 1 136 ? 43.753 -27.388 13.990 1.00 22.28 260 ASP A O 1
ATOM 1002 N N . ALA A 1 137 ? 45.880 -27.835 14.600 1.00 23.44 261 ALA A N 1
ATOM 1003 C CA . ALA A 1 137 ? 46.283 -28.180 13.224 1.00 23.27 261 ALA A CA 1
ATOM 1004 C C . ALA A 1 137 ? 45.463 -29.294 12.563 1.00 23.24 261 ALA A C 1
ATOM 1005 O O . ALA A 1 137 ? 45.096 -29.175 11.386 1.00 23.30 261 ALA A O 1
ATOM 1007 N N . LYS A 1 138 ? 45.157 -30.360 13.300 1.00 23.17 262 LYS A N 1
ATOM 1008 C CA . LYS A 1 138 ? 44.378 -31.466 12.740 1.00 23.52 262 LYS A CA 1
ATOM 1009 C C . LYS A 1 138 ? 42.959 -31.037 12.369 1.00 22.51 262 LYS A C 1
ATOM 1010 O O . LYS A 1 138 ? 42.475 -31.358 11.285 1.00 22.21 262 LYS A O 1
ATOM 1016 N N . ARG A 1 139 ? 42.298 -30.299 13.262 1.00 21.15 263 ARG A N 1
ATOM 1017 C CA . ARG A 1 139 ? 40.963 -29.798 12.956 1.00 20.55 263 ARG A CA 1
ATOM 1018 C C . ARG A 1 139 ? 40.989 -28.787 11.807 1.00 18.94 263 ARG A C 1
ATOM 1019 O O . ARG A 1 139 ? 40.047 -28.728 11.001 1.00 18.98 263 ARG A O 1
ATOM 1027 N N . LEU A 1 140 ? 42.049 -27.979 11.747 1.00 18.42 264 LEU A N 1
ATOM 1028 C CA . LEU A 1 140 ? 42.244 -27.035 10.626 1.00 17.54 264 LEU A CA 1
ATOM 1029 C C . LEU A 1 140 ? 42.397 -27.775 9.296 1.00 17.84 264 LEU A C 1
ATOM 1030 O O . LEU A 1 140 ? 41.935 -27.286 8.263 1.00 16.64 264 LEU A O 1
ATOM 1035 N N . ALA A 1 141 ? 43.040 -28.946 9.336 1.00 17.76 265 ALA A N 1
ATOM 1036 C CA . ALA A 1 141 ? 43.213 -29.764 8.130 1.00 18.33 265 ALA A CA 1
ATOM 1037 C C . ALA A 1 141 ? 41.865 -30.311 7.678 1.00 18.30 265 ALA A C 1
ATOM 1038 O O . ALA A 1 141 ? 41.548 -30.262 6.475 1.00 18.74 265 ALA A O 1
ATOM 1040 N N . SER A 1 142 ? 41.051 -30.788 8.630 1.00 17.83 266 SER A N 1
ATOM 1041 C CA . SER A 1 142 ? 39.674 -31.229 8.328 1.00 17.18 266 SER A CA 1
ATOM 1042 C C . SER A 1 142 ? 38.857 -30.081 7.761 1.00 16.65 266 SER A C 1
ATOM 1043 O O . SER A 1 142 ? 38.060 -30.272 6.830 1.00 15.73 266 SER A O 1
ATOM 1046 N N . MET A 1 143 ? 39.067 -28.887 8.314 1.00 15.83 267 MET A N 1
ATOM 1047 C CA . MET A 1 143 ? 38.366 -27.687 7.839 1.00 14.98 267 MET A CA 1
ATOM 1048 C C . MET A 1 143 ? 38.715 -27.327 6.391 1.00 14.72 267 MET A C 1
ATOM 1049 O O . MET A 1 143 ? 37.816 -27.032 5.596 1.00 14.47 267 MET A O 1
ATOM 1054 N N . ALA A 1 144 ? 40.004 -27.398 6.033 1.00 14.90 268 ALA A N 1
ATOM 1055 C CA . ALA A 1 144 ? 40.406 -27.166 4.642 1.00 14.91 268 ALA A CA 1
ATOM 1056 C C . ALA A 1 144 ? 39.643 -28.112 3.706 1.00 14.04 268 ALA A C 1
ATOM 1057 O O . ALA A 1 144 ? 39.131 -27.686 2.672 1.00 15.27 268 ALA A O 1
ATOM 1059 N N . THR A 1 145 ? 39.532 -29.382 4.105 1.00 13.92 269 THR A N 1
ATOM 1060 C CA . THR A 1 145 ? 38.852 -30.383 3.287 1.00 13.99 269 THR A CA 1
ATOM 1061 C C . THR A 1 145 ? 37.377 -30.024 3.143 1.00 14.06 269 THR A C 1
ATOM 1062 O O . THR A 1 145 ? 36.847 -29.989 2.032 1.00 13.63 269 THR A O 1
ATOM 1066 N N . LEU A 1 146 ? 36.732 -29.713 4.269 1.00 13.96 270 LEU A N 1
ATOM 1067 C CA . LEU A 1 146 ? 35.304 -29.376 4.227 1.00 14.18 270 LEU A CA 1
ATOM 1068 C C . LEU A 1 146 ? 35.016 -28.132 3.391 1.00 13.94 270 LEU A C 1
ATOM 1069 O O . LEU A 1 146 ? 34.113 -28.164 2.534 1.00 14.43 270 LEU A O 1
ATOM 1074 N N . LEU A 1 147 ? 35.766 -27.058 3.630 1.00 13.06 271 LEU A N 1
ATOM 1075 C CA . LEU A 1 147 ? 35.580 -25.803 2.892 1.00 13.55 271 LEU A CA 1
ATOM 1076 C C . LEU A 1 147 ? 35.704 -25.996 1.380 1.00 12.87 271 LEU A C 1
ATOM 1077 O O . LEU A 1 147 ? 34.883 -25.487 0.612 1.00 12.90 271 LEU A O 1
ATOM 1082 N N . ALA A 1 148 ? 36.711 -26.758 0.955 1.00 11.96 272 ALA A N 1
ATOM 1083 C CA . ALA A 1 148 ? 36.900 -26.990 -0.469 1.00 12.20 272 ALA A CA 1
ATOM 1084 C C . ALA A 1 148 ? 35.803 -27.865 -1.037 1.00 11.64 272 ALA A C 1
ATOM 1085 O O . ALA A 1 148 ? 35.256 -27.545 -2.106 1.00 13.42 272 ALA A O 1
ATOM 1087 N N . ARG A 1 149 ? 35.481 -28.943 -0.322 1.00 11.06 273 ARG A N 1
ATOM 1088 C CA . ARG A 1 149 ? 34.401 -29.843 -0.745 1.00 11.98 273 ARG A CA 1
ATOM 1089 C C . ARG A 1 149 ? 33.083 -29.069 -0.902 1.00 11.70 273 ARG A C 1
ATOM 1090 O O . ARG A 1 149 ? 32.322 -29.313 -1.845 1.00 12.75 273 ARG A O 1
ATOM 1098 N N . ALA A 1 150 ? 32.844 -28.117 -0.002 1.00 12.04 274 ALA A N 1
ATOM 1099 C CA . ALA A 1 150 ? 31.593 -27.344 -0.025 1.00 11.59 274 ALA A CA 1
ATOM 1100 C C . ALA A 1 150 ? 31.654 -26.129 -0.975 1.00 11.73 274 ALA A C 1
ATOM 1101 O O . ALA A 1 150 ? 30.680 -25.405 -1.141 1.00 11.81 274 ALA A O 1
ATOM 1103 N N . GLY A 1 151 ? 32.808 -25.914 -1.614 1.00 11.37 275 GLY A N 1
ATOM 1104 C CA . GLY A 1 151 ? 32.920 -24.822 -2.556 1.00 12.33 275 GLY A CA 1
ATOM 1105 C C . GLY A 1 151 ? 32.984 -23.450 -1.932 1.00 12.61 275 GLY A C 1
ATOM 1106 O O . GLY A 1 151 ? 32.613 -22.470 -2.573 1.00 13.39 275 GLY A O 1
ATOM 1107 N N . VAL A 1 152 ? 33.502 -23.373 -0.704 1.00 12.50 276 VAL A N 1
ATOM 1108 C CA . VAL A 1 152 ? 33.642 -22.095 0.000 1.00 12.85 276 VAL A CA 1
ATOM 1109 C C . VAL A 1 152 ? 34.880 -21.374 -0.550 1.00 13.43 276 VAL A C 1
ATOM 1110 O O . VAL A 1 152 ? 35.958 -21.971 -0.598 1.00 15.38 276 VAL A O 1
ATOM 1114 N N . SER A 1 153 ? 34.717 -20.113 -0.934 1.00 14.17 277 SER A N 1
ATOM 1115 C CA . SER A 1 153 ? 35.811 -19.326 -1.504 1.00 14.60 277 SER A CA 1
ATOM 1116 C C . SER A 1 153 ? 36.033 -17.990 -0.794 1.00 15.63 277 SER A C 1
ATOM 1117 O O . SER A 1 153 ? 36.928 -17.236 -1.186 1.00 16.83 277 SER A O 1
ATOM 1120 N N . CYS A 1 154 ? 35.239 -17.716 0.252 1.00 14.37 278 CYS A N 1
ATOM 1121 C CA . CYS A 1 154 ? 35.233 -16.425 0.941 1.00 14.26 278 CYS A CA 1
ATOM 1122 C C . CYS A 1 154 ? 35.892 -16.472 2.328 1.00 14.63 278 CYS A C 1
ATOM 1123 O O . CYS A 1 154 ? 35.846 -15.499 3.082 1.00 15.52 278 CYS A O 1
ATOM 1126 N N . CYS A 1 155 ? 36.556 -17.580 2.631 1.00 15.14 279 CYS A N 1
ATOM 1127 C CA . CYS A 1 155 ? 37.168 -17.749 3.951 1.00 15.73 279 CYS A CA 1
ATOM 1128 C C . CYS A 1 155 ? 38.689 -17.565 3.954 1.00 17.25 279 CYS A C 1
ATOM 1129 O O . CYS A 1 155 ? 39.420 -18.222 3.180 1.00 17.02 279 CYS A O 1
ATOM 1132 N N . GLU A 1 156 ? 39.145 -16.673 4.832 1.00 16.96 280 GLU A N 1
ATOM 1133 C CA . GLU A 1 156 ? 40.567 -16.501 5.119 1.00 18.68 280 GLU A CA 1
ATOM 1134 C C . GLU A 1 156 ? 40.826 -17.194 6.437 1.00 17.99 280 GLU A C 1
ATOM 1135 O O . GLU A 1 156 ? 40.409 -16.709 7.499 1.00 17.34 280 GLU A O 1
ATOM 1141 N N . LEU A 1 157 ? 41.485 -18.341 6.358 1.00 17.93 281 LEU A N 1
ATOM 1142 C CA . LEU A 1 157 ? 41.698 -19.200 7.518 1.00 18.66 281 LEU A CA 1
ATOM 1143 C C . LEU A 1 157 ? 43.090 -19.035 8.103 1.00 19.22 281 LEU A C 1
ATOM 1144 O O .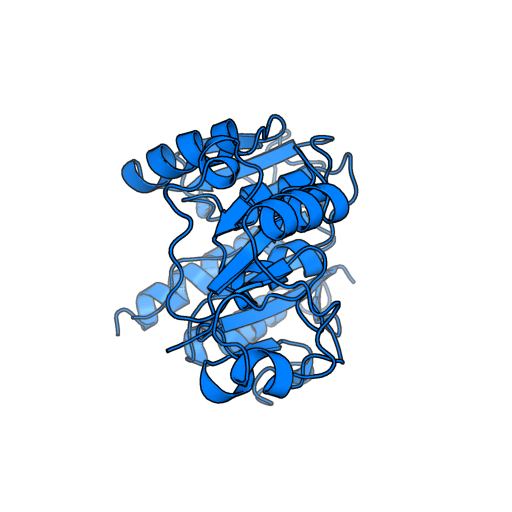 LEU A 1 157 ? 44.086 -19.115 7.381 1.00 19.58 281 LEU A O 1
ATOM 1149 N N . ALA A 1 158 ? 43.159 -18.843 9.414 1.00 20.02 282 ALA A N 1
ATOM 1150 C CA . ALA A 1 158 ? 44.443 -18.601 10.081 1.00 20.75 282 ALA A CA 1
ATOM 1151 C C . ALA A 1 158 ? 44.599 -19.487 11.304 1.00 21.46 282 ALA A C 1
ATOM 1152 O O . ALA A 1 158 ? 43.649 -19.679 12.076 1.00 20.58 282 ALA A O 1
ATOM 1154 N N . GLU A 1 159 ? 45.800 -20.035 11.479 1.00 22.11 283 GLU A N 1
ATOM 1155 C CA . GLU A 1 159 ? 46.135 -20.773 12.690 1.00 23.87 283 GLU A CA 1
ATOM 1156 C C . GLU A 1 159 ? 46.653 -19.759 13.711 1.00 24.13 283 GLU A C 1
ATOM 1157 O O . GLU A 1 159 ? 47.841 -19.406 13.717 1.00 24.05 283 GLU A O 1
ATOM 1163 N N . GLU A 1 160 ? 45.744 -19.279 14.556 1.00 24.39 284 GLU A N 1
ATOM 1164 C CA . GLU A 1 160 ? 46.007 -18.160 15.457 1.00 25.06 284 GLU A CA 1
ATOM 1165 C C . GLU A 1 160 ? 45.113 -18.252 16.685 1.00 24.52 284 GLU A C 1
ATOM 1166 O O . GLU A 1 160 ? 43.981 -18.746 16.606 1.00 24.29 284 GLU A O 1
ATOM 1172 N N . ASP A 1 161 ? 45.626 -17.753 17.806 1.00 23.38 285 ASP A N 1
ATOM 1173 C CA . ASP A 1 161 ? 44.864 -17.587 19.043 1.00 22.78 285 ASP A CA 1
ATOM 1174 C C . ASP A 1 161 ? 43.915 -16.416 18.855 1.00 21.54 285 ASP A C 1
ATOM 1175 O O . ASP A 1 161 ? 44.342 -15.301 18.553 1.00 21.45 285 ASP A O 1
ATOM 1180 N N . PHE A 1 162 ? 42.611 -16.661 19.018 1.00 20.15 286 PHE A N 1
ATOM 1181 C CA . PHE A 1 162 ? 41.635 -15.596 18.816 1.00 19.47 286 PHE A CA 1
ATOM 1182 C C . PHE A 1 162 ? 41.900 -14.402 19.736 1.00 19.30 286 PHE A C 1
ATOM 1183 O O . PHE A 1 162 ? 41.646 -13.262 19.367 1.00 19.25 286 PHE A O 1
ATOM 1191 N N . LEU A 1 163 ? 42.409 -14.679 20.931 1.00 20.98 287 LEU A N 1
ATOM 1192 C CA . LEU A 1 163 ? 42.682 -13.609 21.895 1.00 22.14 287 LEU A CA 1
ATOM 1193 C C . LEU A 1 163 ? 43.853 -12.722 21.444 1.00 23.81 287 LEU A C 1
ATOM 1194 O O . LEU A 1 163 ? 43.995 -11.584 21.912 1.00 24.20 287 LEU A O 1
ATOM 1199 N N . ALA A 1 164 ? 44.654 -13.248 20.518 1.00 24.80 288 ALA A N 1
ATOM 1200 C CA . ALA A 1 164 ? 45.781 -12.533 19.916 1.00 25.91 288 ALA A CA 1
ATOM 1201 C C . ALA A 1 164 ? 45.388 -11.719 18.681 1.00 26.96 288 ALA A C 1
ATOM 1202 O O . ALA A 1 164 ? 46.205 -10.966 18.141 1.00 27.06 288 ALA A O 1
ATOM 1204 N N . VAL A 1 165 ? 44.147 -11.883 18.222 1.00 27.32 289 VAL A N 1
ATOM 1205 C CA . VAL A 1 165 ? 43.644 -11.154 17.062 1.00 27.88 289 VAL A CA 1
ATOM 1206 C C . VAL A 1 165 ? 43.262 -9.744 17.509 1.00 28.52 289 VAL A C 1
ATOM 1207 O O . VAL A 1 165 ? 42.384 -9.569 18.355 1.00 28.83 289 VAL A O 1
ATOM 1211 N N . SER A 1 166 ? 43.926 -8.738 16.947 1.00 29.21 290 SER A N 1
ATOM 1212 C CA . SER A 1 166 ? 43.727 -7.363 17.392 1.00 29.78 290 SER A CA 1
ATOM 1213 C C . SER A 1 166 ? 42.482 -6.714 16.803 1.00 30.10 290 SER A C 1
ATOM 1214 O O . SER A 1 166 ? 42.371 -6.581 15.581 1.00 29.90 290 SER A O 1
ATOM 1217 N N . PRO A 1 167 ? 41.549 -6.280 17.672 1.00 30.92 291 PRO A N 1
ATOM 1218 C CA . PRO A 1 167 ? 40.359 -5.563 17.224 1.00 31.36 291 PRO A CA 1
ATOM 1219 C C . PRO A 1 167 ? 40.673 -4.287 16.436 1.00 32.17 291 PRO A C 1
ATOM 1220 O O . PRO A 1 167 ? 39.841 -3.833 15.656 1.00 32.57 291 PRO A O 1
ATOM 1224 N N . SER A 1 168 ? 41.863 -3.716 16.633 1.00 32.43 292 SER A N 1
ATOM 1225 C CA . SER A 1 168 ? 42.238 -2.483 15.932 1.00 32.44 292 SER A CA 1
ATOM 1226 C C . SER A 1 168 ? 43.006 -2.747 14.637 1.00 31.84 292 SER A C 1
ATOM 1227 O O . SER A 1 168 ? 43.360 -1.810 13.926 1.00 32.32 292 SER A O 1
ATOM 1230 N N . ASP A 1 169 ? 43.242 -4.024 14.327 1.00 30.97 293 ASP A N 1
ATOM 1231 C CA . ASP A 1 169 ? 43.865 -4.436 13.062 1.00 30.06 293 ASP A CA 1
ATOM 1232 C C . ASP A 1 169 ? 42.987 -3.998 11.885 1.00 29.76 293 ASP A C 1
ATOM 1233 O O . ASP A 1 169 ? 41.801 -4.346 11.834 1.00 29.40 293 ASP A O 1
ATOM 1238 N N . PRO A 1 170 ? 43.548 -3.198 10.945 1.00 28.72 294 PRO A N 1
ATOM 1239 C CA . PRO A 1 170 ? 42.772 -2.696 9.805 1.00 28.22 294 PRO A CA 1
ATOM 1240 C C . PRO A 1 170 ? 42.026 -3.774 9.016 1.00 27.32 294 PRO A C 1
ATOM 1241 O O . PRO A 1 170 ? 40.977 -3.490 8.427 1.00 26.76 294 PRO A O 1
ATOM 1245 N N . ARG A 1 171 ? 42.571 -4.986 9.006 1.00 26.33 295 ARG A N 1
ATOM 1246 C CA . ARG A 1 171 ? 41.947 -6.106 8.303 1.00 25.90 295 ARG A CA 1
ATOM 1247 C C . ARG A 1 171 ? 40.535 -6.393 8.809 1.00 24.93 295 ARG A C 1
ATOM 1248 O O . ARG A 1 171 ? 39.698 -6.884 8.052 1.00 24.52 295 ARG A O 1
ATOM 1256 N N . TYR A 1 172 ? 40.263 -6.065 10.068 1.00 23.74 296 TYR A N 1
ATOM 1257 C CA . TYR A 1 172 ? 38.970 -6.428 10.680 1.00 23.07 296 TYR A CA 1
ATOM 1258 C C . TYR A 1 172 ? 38.054 -5.236 10.926 1.00 23.54 296 TYR A C 1
ATOM 1259 O O . TYR A 1 172 ? 37.021 -5.357 11.602 1.00 22.34 296 TYR A O 1
ATOM 1268 N N . HIS A 1 173 ? 38.410 -4.085 10.349 1.00 24.46 297 HIS A N 1
ATOM 1269 C CA . HIS A 1 173 ? 37.655 -2.853 10.598 1.00 25.27 297 HIS A CA 1
ATOM 1270 C C . HIS A 1 173 ? 36.218 -2.832 10.071 1.00 24.57 297 HIS A C 1
ATOM 1271 O O . HIS A 1 173 ? 35.409 -2.037 10.548 1.00 25.48 297 HIS A O 1
ATOM 1278 N N . GLU A 1 174 ? 35.898 -3.696 9.108 1.00 22.54 298 GLU A N 1
ATOM 1279 C CA . GLU A 1 174 ? 34.533 -3.742 8.576 1.00 21.65 298 GLU A CA 1
ATOM 1280 C C . GLU A 1 174 ? 33.763 -4.963 9.079 1.00 19.48 298 GLU A C 1
ATOM 1281 O O . GLU A 1 174 ? 32.663 -5.228 8.601 1.00 18.89 298 GLU A O 1
ATOM 1287 N N . VAL A 1 175 ? 34.345 -5.697 10.025 1.00 18.27 299 VAL A N 1
ATOM 1288 C CA . VAL A 1 175 ? 33.662 -6.880 10.574 1.00 17.56 299 VAL A CA 1
ATOM 1289 C C . VAL A 1 175 ? 32.446 -6.431 11.380 1.00 17.12 299 VAL A C 1
ATOM 1290 O O . VAL A 1 175 ? 32.588 -5.738 12.392 1.00 17.63 299 VAL A O 1
ATOM 1294 N N . HIS A 1 176 ? 31.258 -6.824 10.933 1.00 15.58 300 HIS A N 1
ATOM 1295 C CA . HIS A 1 176 ? 30.028 -6.474 11.637 1.00 15.40 300 HIS A CA 1
ATOM 1296 C C . HIS A 1 176 ? 29.417 -7.640 12.390 1.00 14.06 300 HIS A C 1
ATOM 1297 O O . HIS A 1 176 ? 28.496 -7.444 13.188 1.00 14.07 300 HIS A O 1
ATOM 1304 N N . TYR A 1 177 ? 29.893 -8.842 12.086 1.00 13.50 301 TYR A N 1
ATOM 1305 C CA . TYR A 1 177 ? 29.280 -10.078 12.589 1.00 12.77 301 TYR A CA 1
ATOM 1306 C C . TYR A 1 177 ? 30.348 -11.016 13.122 1.00 12.46 301 TYR A C 1
ATOM 1307 O O . TYR A 1 177 ? 31.377 -11.225 12.479 1.00 12.33 301 TYR A O 1
ATOM 1316 N N . ILE A 1 178 ? 30.088 -11.609 14.291 1.00 12.32 302 ILE A N 1
ATOM 1317 C CA . ILE A 1 178 ? 30.997 -12.581 14.862 1.00 12.55 302 ILE A CA 1
ATOM 1318 C C . ILE A 1 178 ? 30.252 -13.825 15.341 1.00 12.17 302 ILE A C 1
ATOM 1319 O O . ILE A 1 178 ? 29.208 -13.719 15.988 1.00 11.93 302 ILE A O 1
ATOM 1324 N N . LEU A 1 179 ? 30.813 -14.985 14.994 1.00 12.70 303 LEU A N 1
ATOM 1325 C CA . LEU A 1 179 ? 30.370 -16.275 15.498 1.00 12.34 303 LEU A CA 1
ATOM 1326 C C . LEU A 1 179 ? 31.422 -16.767 16.492 1.00 12.92 303 LEU A C 1
ATOM 1327 O O . LEU A 1 179 ? 32.590 -16.904 16.142 1.00 12.37 303 LEU A O 1
ATOM 1332 N N . LEU A 1 180 ? 31.010 -16.988 17.742 1.00 11.82 304 LEU A N 1
ATOM 1333 C CA . LEU A 1 180 ? 31.909 -17.482 18.761 1.00 12.44 304 LEU A CA 1
ATOM 1334 C C . LEU A 1 180 ? 31.393 -18.784 19.352 1.00 12.26 304 LEU A C 1
ATOM 1335 O O . LEU A 1 180 ? 30.416 -18.788 20.103 1.00 11.51 304 LEU A O 1
ATOM 1340 N N . ASP A 1 181 ? 32.089 -19.875 19.042 1.00 12.70 305 ASP A N 1
ATOM 1341 C CA . ASP A 1 181 ? 31.630 -21.228 19.335 1.00 13.30 305 ASP A CA 1
ATOM 1342 C C . ASP A 1 181 ? 32.818 -21.970 19.955 1.00 14.34 305 ASP A C 1
ATOM 1343 O O . ASP A 1 181 ? 33.418 -22.830 19.317 1.00 14.44 305 ASP A O 1
ATOM 1348 N N . PRO A 1 182 ? 33.181 -21.614 21.194 1.00 15.13 306 PRO A N 1
ATOM 1349 C CA . PRO A 1 182 ? 34.426 -22.081 21.824 1.00 16.16 306 PRO A CA 1
ATOM 1350 C C . PRO A 1 182 ? 34.346 -23.504 22.358 1.00 17.72 306 PRO A C 1
ATOM 1351 O O . PRO A 1 182 ? 33.252 -24.040 22.510 1.00 18.13 306 PRO A O 1
ATOM 1355 N N . SER A 1 183 ? 35.506 -24.099 22.646 1.00 19.11 307 SER A N 1
ATOM 1356 C CA . SER A 1 183 ? 35.545 -25.417 23.285 1.00 21.08 307 SER A CA 1
ATOM 1357 C C . SER A 1 183 ? 34.748 -25.359 24.584 1.00 21.22 307 SER A C 1
ATOM 1358 O O . SER A 1 183 ? 34.780 -24.344 25.283 1.00 20.74 307 SER A O 1
ATOM 1361 N N . CYS A 1 184 ? 34.065 -26.453 24.910 1.00 22.13 308 CYS A N 1
ATOM 1362 C CA . CYS A 1 184 ? 33.244 -26.507 26.117 1.00 24.16 308 CYS A CA 1
ATOM 1363 C C . CYS A 1 184 ? 33.283 -27.882 26.794 1.00 25.79 308 CYS A C 1
ATOM 1364 O O . CYS A 1 184 ? 33.908 -28.821 26.280 1.00 25.54 308 CYS A O 1
ATOM 1367 N N . SER A 1 185 ? 32.560 -27.975 27.911 1.00 28.60 309 SER A N 1
ATOM 1368 C CA . SER A 1 185 ? 32.799 -28.916 29.031 1.00 32.31 309 SER A CA 1
ATOM 1369 C C . SER A 1 185 ? 33.379 -30.284 28.765 1.00 34.54 309 SER A C 1
ATOM 1370 O O . SER A 1 185 ? 34.607 -30.435 28.769 1.00 35.92 309 SER A O 1
ATOM 1373 N N . GLY A 1 186 ? 32.514 -31.286 28.581 1.00 36.48 310 GLY A N 1
ATOM 1374 C CA . GLY A 1 186 ? 32.952 -32.685 28.614 1.00 38.27 310 GLY A CA 1
ATOM 1375 C C . GLY A 1 186 ? 33.251 -33.148 30.034 1.00 39.15 310 GLY A C 1
ATOM 1376 O O . GLY A 1 186 ? 34.289 -32.771 30.624 1.00 40.47 310 GLY A O 1
ATOM 1377 N N . VAL A 1 205 ? 34.213 -31.292 32.988 1.00 45.24 329 VAL A N 1
ATOM 1378 C CA . VAL A 1 205 ? 34.902 -31.302 34.283 1.00 44.93 329 VAL A CA 1
ATOM 1379 C C . VAL A 1 205 ? 36.306 -30.670 34.158 1.00 44.36 329 VAL A C 1
ATOM 1380 O O . VAL A 1 205 ? 37.119 -30.698 35.099 1.00 44.88 329 VAL A O 1
ATOM 1384 N N . ARG A 1 206 ? 36.555 -30.096 32.976 1.00 43.08 330 ARG A N 1
ATOM 1385 C CA . ARG A 1 206 ? 37.691 -29.209 32.692 1.00 41.33 330 ARG A CA 1
ATOM 1386 C C . ARG A 1 206 ? 37.188 -27.770 32.919 1.00 39.25 330 ARG A C 1
ATOM 1387 O O . ARG A 1 206 ? 37.653 -26.796 32.307 1.00 38.21 330 ARG A O 1
ATOM 1395 N N . LEU A 1 207 ? 36.246 -27.664 33.850 1.00 36.91 331 LEU A N 1
ATOM 1396 C CA . LEU A 1 207 ? 35.164 -26.688 33.769 1.00 34.52 331 LEU A CA 1
ATOM 1397 C C . LEU A 1 207 ? 35.519 -25.224 33.981 1.00 32.99 331 LEU A C 1
ATOM 1398 O O . LEU A 1 207 ? 35.134 -24.366 33.180 1.00 31.82 331 LEU A O 1
ATOM 1403 N N . HIS A 1 208 ? 36.218 -24.924 35.071 1.00 31.09 332 HIS A N 1
ATOM 1404 C CA . HIS A 1 208 ? 36.504 -23.537 35.402 1.00 29.97 332 HIS A CA 1
ATOM 1405 C C . HIS A 1 208 ? 37.449 -22.901 34.385 1.00 28.25 332 HIS A C 1
ATOM 1406 O O . HIS A 1 208 ? 37.326 -21.713 34.071 1.00 27.81 332 HIS A O 1
ATOM 1413 N N . ALA A 1 209 ? 38.373 -23.703 33.864 1.00 26.98 333 ALA A N 1
ATOM 1414 C CA . ALA A 1 209 ? 39.288 -23.232 32.829 1.00 25.59 333 ALA A CA 1
ATOM 1415 C C . ALA A 1 209 ? 38.566 -22.953 31.517 1.00 24.53 333 ALA A C 1
ATOM 1416 O O . ALA A 1 209 ? 38.818 -21.927 30.892 1.00 23.78 333 ALA A O 1
ATOM 1418 N N . LEU A 1 210 ? 37.670 -23.861 31.124 1.00 23.55 334 LEU A N 1
ATOM 1419 C CA . LEU A 1 210 ? 36.842 -23.680 29.923 1.00 22.61 334 LEU A CA 1
ATOM 1420 C C . LEU A 1 210 ? 35.981 -22.438 30.015 1.00 22.12 334 LEU A C 1
ATOM 1421 O O . LEU A 1 210 ? 35.945 -21.631 29.085 1.00 21.59 334 LEU A O 1
ATOM 1426 N N . ALA A 1 211 ? 35.295 -22.274 31.147 1.00 20.96 335 ALA A N 1
ATOM 1427 C CA . ALA A 1 211 ? 34.482 -21.086 31.352 1.00 20.87 335 ALA A CA 1
ATOM 1428 C C . ALA A 1 211 ? 35.340 -19.828 31.360 1.00 20.59 335 ALA A C 1
ATOM 1429 O O . ALA A 1 211 ? 34.916 -18.764 30.918 1.00 20.59 335 ALA A O 1
ATOM 1431 N N . GLY A 1 212 ? 36.573 -19.954 31.858 1.00 20.63 336 GLY A N 1
ATOM 1432 C CA . GLY A 1 212 ? 37.517 -18.843 31.804 1.00 20.41 336 GLY A CA 1
ATOM 1433 C C . GLY A 1 212 ? 37.828 -18.391 30.388 1.00 19.75 336 GLY A C 1
ATOM 1434 O O . GLY A 1 212 ? 37.774 -17.211 30.090 1.00 20.60 336 GLY A O 1
ATOM 1435 N N . PHE A 1 213 ? 38.164 -19.339 29.518 1.00 20.21 337 PHE A N 1
ATOM 1436 C CA . PHE A 1 213 ? 38.411 -18.990 28.133 1.00 19.41 337 PHE A CA 1
ATOM 1437 C C . PHE A 1 213 ? 37.165 -18.417 27.453 1.00 18.67 337 PHE A C 1
ATOM 1438 O O . PHE A 1 213 ? 37.259 -17.453 26.701 1.00 18.20 337 PHE A O 1
ATOM 1446 N N . GLN A 1 214 ? 36.006 -19.013 27.731 1.00 17.74 338 GLN A N 1
ATOM 1447 C CA . GLN A 1 214 ? 34.747 -18.557 27.126 1.00 17.16 338 GLN A CA 1
ATOM 1448 C C . GLN A 1 214 ? 34.484 -17.097 27.467 1.00 17.49 338 GLN A C 1
ATOM 1449 O O . GLN A 1 214 ? 34.185 -16.291 26.597 1.00 16.74 338 GLN A O 1
ATOM 1455 N N . GLN A 1 215 ? 34.636 -16.746 28.744 1.00 18.29 339 GLN A N 1
ATOM 1456 C CA . GLN A 1 215 ? 34.480 -15.364 29.152 1.00 20.00 339 GLN A CA 1
ATOM 1457 C C . GLN A 1 215 ? 35.513 -14.433 28.497 1.00 19.72 339 GLN A C 1
ATOM 1458 O O . GLN A 1 215 ? 35.158 -13.355 28.013 1.00 19.56 339 GLN A O 1
ATOM 1464 N N . ARG A 1 216 ? 36.776 -14.854 28.469 1.00 20.48 340 ARG A N 1
ATOM 1465 C CA . ARG A 1 216 ? 37.831 -14.049 27.853 1.00 20.79 340 ARG A CA 1
ATOM 1466 C C . ARG A 1 216 ? 37.538 -13.818 26.367 1.00 19.97 340 ARG A C 1
ATOM 1467 O O . ARG A 1 216 ? 37.624 -12.692 25.866 1.00 20.08 340 ARG A O 1
ATOM 1475 N N . ALA A 1 217 ? 37.163 -14.892 25.683 1.00 19.73 341 ALA A N 1
ATOM 1476 C CA . ALA A 1 217 ? 36.873 -14.813 24.257 1.00 18.50 341 ALA A CA 1
ATOM 1477 C C . ALA A 1 217 ? 35.637 -13.964 23.962 1.00 17.87 341 ALA A C 1
ATOM 1478 O O . ALA A 1 217 ? 35.645 -13.195 23.008 1.00 17.54 341 ALA A O 1
ATOM 1480 N N . LEU A 1 218 ? 34.596 -14.069 24.788 1.00 16.61 342 LEU A N 1
ATOM 1481 C CA . LEU A 1 218 ? 33.393 -13.283 24.541 1.00 16.32 342 LEU A CA 1
ATOM 1482 C C . LEU A 1 218 ? 33.659 -11.796 24.786 1.00 17.13 342 LEU A C 1
ATOM 1483 O O . LEU A 1 218 ? 33.306 -10.941 23.971 1.00 16.97 342 LEU A O 1
ATOM 1488 N N . CYS A 1 219 ? 34.309 -11.483 25.899 1.00 18.34 343 CYS A N 1
ATOM 1489 C CA . CYS A 1 219 ? 34.637 -10.087 26.172 1.00 19.32 343 CYS A CA 1
ATOM 1490 C C . CYS A 1 219 ? 35.516 -9.486 25.059 1.00 18.55 343 CYS A C 1
ATOM 1491 O O . CYS A 1 219 ? 35.290 -8.360 24.620 1.00 20.27 343 CYS A O 1
ATOM 1494 N N . HIS A 1 220 ? 36.482 -10.264 24.582 1.00 18.74 344 HIS A N 1
ATOM 1495 C CA . HIS A 1 220 ? 37.356 -9.851 23.496 1.00 18.72 344 HIS A CA 1
ATOM 1496 C C . HIS A 1 220 ? 36.578 -9.566 22.216 1.00 18.54 344 HIS A C 1
ATOM 1497 O O . HIS A 1 220 ? 36.751 -8.527 21.580 1.00 19.17 344 HIS A O 1
ATOM 1504 N N . ALA A 1 221 ? 35.693 -10.487 21.843 1.00 18.41 345 ALA A N 1
ATOM 1505 C CA . ALA A 1 221 ? 34.892 -10.308 20.641 1.00 18.10 345 ALA A CA 1
ATOM 1506 C C . ALA A 1 221 ? 34.046 -9.041 20.681 1.00 18.58 345 ALA A C 1
ATOM 1507 O O . ALA A 1 221 ? 33.913 -8.346 19.668 1.00 18.73 345 ALA A O 1
ATOM 1509 N N . LEU A 1 222 ? 33.495 -8.723 21.855 1.00 18.32 346 LEU A N 1
ATOM 1510 C CA . LEU A 1 222 ? 32.618 -7.560 22.008 1.00 20.35 346 LEU A CA 1
ATOM 1511 C C . LEU A 1 222 ? 33.368 -6.228 21.860 1.00 21.56 346 LEU A C 1
ATOM 1512 O O . LEU A 1 222 ? 32.745 -5.168 21.747 1.00 23.06 346 LEU A O 1
ATOM 1517 N N . THR A 1 223 ? 34.698 -6.299 21.836 1.00 22.28 347 THR A N 1
ATOM 1518 C CA . THR A 1 223 ? 35.519 -5.086 21.671 1.00 23.30 347 THR A CA 1
ATOM 1519 C C . THR A 1 223 ? 35.781 -4.754 20.205 1.00 23.49 347 THR A C 1
ATOM 1520 O O . THR A 1 223 ? 36.419 -3.747 19.896 1.00 24.26 347 THR A O 1
ATOM 1524 N N . PHE A 1 224 ? 35.293 -5.587 19.285 1.00 23.22 348 PHE A N 1
ATOM 1525 C CA . PHE A 1 224 ? 35.570 -5.337 17.866 1.00 22.85 348 PHE A CA 1
ATOM 1526 C C . PHE A 1 224 ? 34.797 -4.108 17.405 1.00 23.42 348 PHE A C 1
ATOM 1527 O O . PHE A 1 224 ? 33.591 -4.013 17.610 1.00 23.27 348 PHE A O 1
ATOM 1535 N N . PRO A 1 225 ? 35.513 -3.130 16.815 1.00 23.91 349 PRO A N 1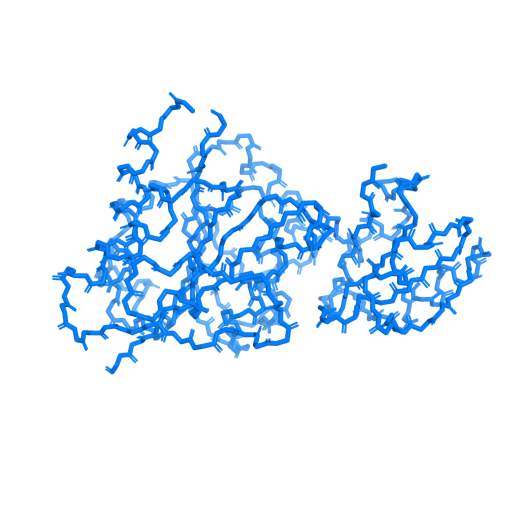
ATOM 1536 C CA . PRO A 1 225 ? 34.991 -1.767 16.731 1.00 24.15 349 PRO A CA 1
ATOM 1537 C C . PRO A 1 225 ? 33.672 -1.595 15.993 1.00 23.66 349 PRO A C 1
ATOM 1538 O O . PRO A 1 225 ? 32.864 -0.735 16.374 1.00 24.07 349 PRO A O 1
ATOM 1542 N N . SER A 1 226 ? 33.451 -2.396 14.953 1.00 22.53 350 SER A N 1
ATOM 1543 C CA . SER A 1 226 ? 32.279 -2.222 14.101 1.00 21.80 350 SER A CA 1
ATOM 1544 C C . SER A 1 226 ? 31.212 -3.304 14.320 1.00 20.33 350 SER A C 1
ATOM 1545 O O . SER A 1 226 ? 30.276 -3.408 13.535 1.00 20.22 350 SER A O 1
ATOM 1548 N N . LEU A 1 227 ? 31.358 -4.068 15.400 1.00 19.20 351 LEU A N 1
ATOM 1549 C CA . LEU A 1 227 ? 30.475 -5.215 15.684 1.00 17.60 351 LEU A CA 1
ATOM 1550 C C . LEU A 1 227 ? 29.018 -4.816 15.858 1.00 17.58 351 LEU A C 1
ATOM 1551 O O . LEU A 1 227 ? 28.707 -3.931 16.664 1.00 18.04 351 LEU A O 1
ATOM 1556 N N . GLN A 1 228 ? 28.121 -5.506 15.140 1.00 16.35 352 GLN A N 1
ATOM 1557 C CA . GLN A 1 228 ? 26.684 -5.246 15.235 1.00 15.76 352 GLN A CA 1
ATOM 1558 C C . GLN A 1 228 ? 25.934 -6.410 15.868 1.00 15.15 352 GLN A C 1
ATOM 1559 O O . GLN A 1 228 ? 24.989 -6.214 16.631 1.00 15.58 352 GLN A O 1
ATOM 1565 N N . ARG A 1 229 ? 26.355 -7.617 15.513 1.00 13.93 353 ARG A N 1
ATOM 1566 C CA . ARG A 1 229 ? 25.720 -8.824 16.065 1.00 12.98 353 ARG A CA 1
ATOM 1567 C C . ARG A 1 229 ? 26.743 -9.923 16.275 1.00 12.27 353 ARG A C 1
ATOM 1568 O O . ARG A 1 229 ? 27.606 -10.160 15.437 1.00 11.76 353 ARG A O 1
ATOM 1576 N N . LEU A 1 230 ? 26.614 -10.602 17.408 1.00 11.77 354 LEU A N 1
ATOM 1577 C CA . LEU A 1 230 ? 27.485 -11.709 17.745 1.00 11.42 354 LEU A CA 1
ATOM 1578 C C . LEU A 1 230 ? 26.606 -12.862 18.176 1.00 11.60 354 LEU A C 1
ATOM 1579 O O . LEU A 1 230 ? 25.596 -12.655 18.854 1.00 12.37 354 LEU A O 1
ATOM 1584 N N . VAL A 1 231 ? 26.962 -14.072 17.753 1.00 10.61 355 VAL A N 1
ATOM 1585 C CA . VAL A 1 231 ? 26.299 -15.242 18.311 1.00 10.77 355 VAL A CA 1
ATOM 1586 C C . VAL A 1 231 ? 27.304 -16.070 19.090 1.00 11.09 355 VAL A C 1
ATOM 1587 O O . VAL A 1 231 ? 28.388 -16.410 18.589 1.00 11.61 355 VAL A O 1
ATOM 1591 N N . TYR A 1 232 ? 26.935 -16.400 20.331 1.00 10.38 356 TYR A N 1
ATOM 1592 C CA . TYR A 1 232 ? 27.757 -17.203 21.216 1.00 10.21 356 TYR A CA 1
ATOM 1593 C C . TYR A 1 232 ? 27.070 -18.548 21.387 1.00 10.52 356 TYR A C 1
ATOM 1594 O O . TYR A 1 232 ? 25.886 -18.607 21.700 1.00 10.61 356 TYR A O 1
ATOM 1603 N N . SER A 1 233 ? 27.818 -19.634 21.196 1.00 10.10 357 SE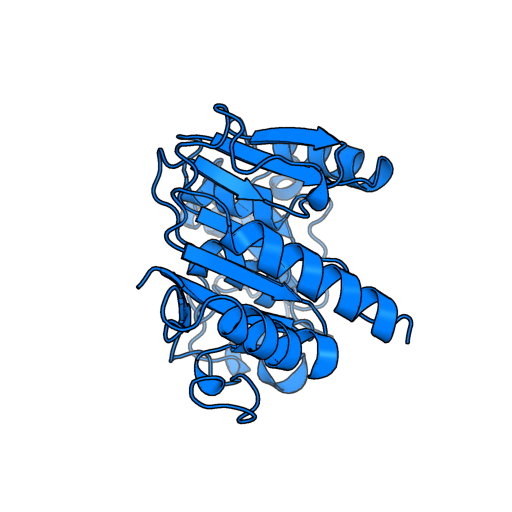R A N 1
ATOM 1604 C CA . SER A 1 233 ? 27.231 -20.958 21.350 1.00 10.73 357 SER A CA 1
ATOM 1605 C C . SER A 1 233 ? 28.173 -21.950 22.005 1.00 11.35 357 SER A C 1
ATOM 1606 O O . SER A 1 233 ? 29.390 -21.835 21.891 1.00 11.01 357 SER A O 1
ATOM 1609 N N . THR A 1 234 ? 27.591 -22.927 22.689 1.00 11.08 358 THR A N 1
ATOM 1610 C CA . THR A 1 234 ? 28.345 -24.087 23.199 1.00 11.82 358 THR A CA 1
ATOM 1611 C C . THR A 1 234 ? 27.520 -25.342 23.003 1.00 12.67 358 THR A C 1
ATOM 1612 O O . THR A 1 234 ? 26.337 -25.261 22.707 1.00 11.86 358 THR A O 1
ATOM 1616 N N . CYS A 1 235 ? 28.132 -26.513 23.196 1.00 14.35 359 CYS A N 1
ATOM 1617 C CA . CYS A 1 235 ? 27.366 -27.757 23.239 1.00 16.92 359 CYS A CA 1
ATOM 1618 C C . CYS A 1 235 ? 27.313 -28.245 24.680 1.00 16.67 359 CYS A C 1
ATOM 1619 O O . CYS A 1 235 ? 27.323 -29.460 24.938 1.00 17.57 359 CYS A O 1
ATOM 1622 N N . SER A 1 236 ? 27.296 -27.292 25.609 1.00 16.44 360 SER A N 1
ATOM 1623 C CA . SER A 1 236 ? 27.244 -27.604 27.043 1.00 16.83 360 SER A CA 1
ATOM 1624 C C . SER A 1 236 ? 25.845 -27.411 27.604 1.00 16.39 360 SER A C 1
ATOM 1625 O O . SER A 1 236 ? 25.086 -26.561 27.132 1.00 14.70 360 SER A O 1
ATOM 1628 N N . LEU A 1 237 ? 25.539 -28.229 28.613 1.00 17.37 361 LEU A N 1
ATOM 1629 C CA . LEU A 1 237 ? 24.331 -28.095 29.429 1.00 17.81 361 LEU A CA 1
ATOM 1630 C C . LEU A 1 237 ? 24.560 -27.222 30.667 1.00 17.33 361 LEU A C 1
ATOM 1631 O O . LEU A 1 237 ? 23.604 -26.919 31.398 1.00 16.69 361 LEU A O 1
ATOM 1636 N N . CYS A 1 238 ? 25.806 -26.817 30.887 1.00 16.83 362 CYS A N 1
ATOM 1637 C CA . CYS A 1 238 ? 26.212 -26.149 32.136 1.00 17.41 362 CYS A CA 1
ATOM 1638 C C . CYS A 1 238 ? 25.996 -24.645 32.142 1.00 15.95 362 CYS A C 1
ATOM 1639 O O . CYS A 1 238 ? 26.567 -23.916 31.322 1.00 15.74 362 CYS A O 1
ATOM 1642 N N . GLN A 1 239 ? 25.186 -24.176 33.091 1.00 14.67 363 GLN A N 1
ATOM 1643 C CA . GLN A 1 239 ? 24.984 -22.748 33.285 1.00 14.63 363 GLN A CA 1
ATOM 1644 C C . GLN A 1 239 ? 26.300 -21.955 33.362 1.00 13.99 363 GLN A C 1
ATOM 1645 O O . GLN A 1 239 ? 26.389 -20.831 32.851 1.00 13.99 363 GLN A O 1
ATOM 1651 N N . GLU A 1 240 ? 27.323 -22.544 33.976 1.00 14.46 364 GLU A N 1
ATOM 1652 C CA . GLU A 1 240 ? 28.599 -21.858 34.147 1.00 15.62 364 GLU A CA 1
ATOM 1653 C C . GLU A 1 240 ? 29.246 -21.471 32.798 1.00 14.28 364 GLU A C 1
ATOM 1654 O O . GLU A 1 240 ? 29.960 -20.477 32.707 1.00 15.30 364 GLU A O 1
ATOM 1660 N N . GLU A 1 241 ? 28.997 -22.283 31.775 1.00 14.53 365 GLU A N 1
ATOM 1661 C CA . GLU A 1 241 ? 29.575 -22.035 30.447 1.00 13.84 365 GLU A CA 1
ATOM 1662 C C . GLU A 1 241 ? 28.647 -21.264 29.517 1.00 13.61 365 GLU A C 1
ATOM 1663 O O . GLU A 1 241 ? 29.059 -20.880 28.426 1.00 13.40 365 GLU A O 1
ATOM 1669 N N . ASN A 1 242 ? 27.426 -21.028 29.968 1.00 12.62 366 ASN A N 1
ATOM 1670 C CA . ASN A 1 242 ? 26.348 -20.570 29.105 1.00 11.68 366 ASN A CA 1
ATOM 1671 C C . ASN A 1 242 ? 25.783 -19.244 29.596 1.00 11.85 366 ASN A C 1
ATOM 1672 O O . ASN A 1 242 ? 26.332 -18.169 29.331 1.00 11.67 366 ASN A O 1
ATOM 1677 N N . GLU A 1 243 ? 24.687 -19.304 30.353 1.00 11.43 367 GLU A N 1
ATOM 1678 C CA . GLU A 1 243 ? 24.068 -18.088 30.851 1.00 11.31 367 GLU A CA 1
ATOM 1679 C C . GLU A 1 243 ? 25.050 -17.235 31.691 1.00 11.71 367 GLU A C 1
ATOM 1680 O O . GLU A 1 243 ? 25.021 -16.021 31.595 1.00 12.74 367 GLU A O 1
ATOM 1686 N N . ASP A 1 244 ? 25.908 -17.885 32.475 1.00 13.08 368 ASP A N 1
ATOM 1687 C CA . ASP A 1 244 ? 26.835 -17.140 33.349 1.00 14.17 368 ASP A CA 1
ATOM 1688 C C . ASP A 1 244 ? 27.856 -16.368 32.529 1.00 14.33 368 ASP A C 1
ATOM 1689 O O . ASP A 1 244 ? 28.236 -15.245 32.889 1.00 15.61 368 ASP A O 1
ATOM 1694 N N . VAL A 1 245 ? 28.323 -16.980 31.436 1.00 14.01 369 VAL A N 1
ATOM 1695 C CA . VAL A 1 245 ? 29.303 -16.336 30.561 1.00 13.67 369 VAL A CA 1
ATOM 1696 C C . VAL A 1 245 ? 28.680 -15.111 29.908 1.00 13.85 369 VAL A C 1
ATOM 1697 O O . VAL A 1 245 ? 29.283 -14.047 29.880 1.00 14.25 369 VAL A O 1
ATOM 1701 N N . VAL A 1 246 ? 27.454 -15.254 29.398 1.00 13.47 370 VAL A N 1
ATOM 1702 C CA . VAL A 1 246 ? 26.773 -14.164 28.726 1.00 13.79 370 VAL A CA 1
ATOM 1703 C C . VAL A 1 246 ? 26.472 -13.038 29.712 1.00 14.34 370 VAL A C 1
ATOM 1704 O O . VAL A 1 246 ? 26.711 -11.858 29.418 1.00 15.41 370 VAL A O 1
ATOM 1708 N N . ARG A 1 247 ? 25.968 -13.428 30.878 1.00 15.16 371 ARG A N 1
ATOM 1709 C CA . ARG A 1 247 ? 25.666 -12.484 31.948 1.00 16.75 371 ARG A CA 1
ATOM 1710 C C . ARG A 1 247 ? 26.886 -11.639 32.272 1.00 17.42 371 ARG A C 1
ATOM 1711 O O . ARG A 1 247 ? 26.783 -10.400 32.294 1.00 18.35 371 ARG A O 1
ATOM 1719 N N . ASP A 1 248 ? 28.013 -12.312 32.512 1.00 18.14 372 ASP A N 1
ATOM 1720 C CA . ASP A 1 248 ? 29.268 -11.636 32.894 1.00 19.88 372 ASP A CA 1
ATOM 1721 C C . ASP A 1 248 ? 29.811 -10.748 31.781 1.00 20.56 372 ASP A C 1
ATOM 1722 O O . ASP A 1 248 ? 30.336 -9.660 32.047 1.00 20.85 372 ASP A O 1
ATOM 1727 N N . ALA A 1 249 ? 29.704 -11.206 30.532 1.00 19.96 373 ALA A N 1
ATOM 1728 C CA . ALA A 1 249 ? 30.184 -10.402 29.415 1.00 20.30 373 ALA A CA 1
ATOM 1729 C C . ALA A 1 249 ? 29.352 -9.147 29.222 1.00 21.03 373 ALA A C 1
ATOM 1730 O O . ALA A 1 249 ? 29.897 -8.090 28.859 1.00 20.99 373 ALA A O 1
ATOM 1732 N N . LEU A 1 250 ? 28.044 -9.252 29.442 1.00 21.12 374 LEU A N 1
ATOM 1733 C CA . LEU A 1 250 ? 27.146 -8.117 29.256 1.00 23.13 374 LEU A CA 1
ATOM 1734 C C . LEU A 1 250 ? 27.388 -7.068 30.340 1.00 24.81 374 LEU A C 1
ATOM 1735 O O . LEU A 1 250 ? 27.186 -5.884 30.109 1.00 24.98 374 LEU A O 1
ATOM 1740 N N . GLN A 1 251 ? 27.846 -7.524 31.501 1.00 26.50 375 GLN A N 1
ATOM 1741 C CA . GLN A 1 251 ? 28.178 -6.624 32.611 1.00 29.13 375 GLN A CA 1
ATOM 1742 C C . GLN A 1 251 ? 29.529 -5.905 32.405 1.00 30.18 375 GLN A C 1
ATOM 1743 O O . GLN A 1 251 ? 29.890 -5.019 33.194 1.00 30.54 375 GLN A O 1
ATOM 1749 N N . GLN A 1 252 ? 30.252 -6.245 31.336 1.00 31.78 376 GLN A N 1
ATOM 1750 C CA . GLN A 1 252 ? 31.559 -5.616 31.030 1.00 33.13 376 GLN A CA 1
ATOM 1751 C C . GLN A 1 252 ? 31.445 -4.146 30.662 1.00 33.59 376 GLN A C 1
ATOM 1752 O O . GLN A 1 252 ? 32.092 -3.289 31.275 1.00 34.24 376 GLN A O 1
ATOM 1758 N N . ASN A 1 253 ? 30.651 -3.874 29.632 1.00 33.56 377 ASN A N 1
ATOM 1759 C CA . ASN A 1 253 ? 30.303 -2.522 29.236 1.00 33.25 377 ASN A CA 1
ATOM 1760 C C . ASN A 1 253 ? 28.791 -2.414 29.240 1.00 32.66 377 ASN A C 1
ATOM 1761 O O . ASN A 1 253 ? 28.153 -2.561 28.195 1.00 32.17 377 ASN A O 1
ATOM 1766 N N . PRO A 1 254 ? 28.205 -2.194 30.431 1.00 31.65 378 PRO A N 1
ATOM 1767 C CA . PRO A 1 254 ? 26.759 -2.126 30.549 1.00 31.16 378 PRO A CA 1
ATOM 1768 C C . PRO A 1 254 ? 26.163 -1.121 29.573 1.00 30.12 378 PRO A C 1
ATOM 1769 O O . PRO A 1 254 ? 26.663 0.004 29.453 1.00 30.05 378 PRO A O 1
ATOM 1773 N N . GLY A 1 255 ? 25.130 -1.550 28.856 1.00 28.84 379 GLY A N 1
ATOM 1774 C CA . GLY A 1 255 ? 24.416 -0.692 27.926 1.00 27.78 379 GLY A CA 1
ATOM 1775 C C . GLY A 1 255 ? 24.901 -0.724 26.484 1.00 26.55 379 GLY A C 1
ATOM 1776 O O . GLY A 1 255 ? 24.209 -0.226 25.598 1.00 27.52 379 GLY A O 1
ATOM 1777 N N . ALA A 1 256 ? 26.085 -1.292 26.251 1.00 25.61 380 ALA A N 1
ATOM 1778 C CA . ALA A 1 256 ? 26.667 -1.355 24.913 1.00 24.23 380 ALA A CA 1
ATOM 1779 C C . ALA A 1 256 ? 25.977 -2.434 24.071 1.00 23.69 380 ALA A C 1
ATOM 1780 O O . ALA A 1 256 ? 25.764 -2.251 22.876 1.00 23.43 380 ALA A O 1
ATOM 1782 N N . PHE A 1 257 ? 25.628 -3.542 24.725 1.00 22.74 381 PHE A N 1
ATOM 1783 C CA . PHE A 1 257 ? 25.038 -4.705 24.043 1.00 22.01 381 PHE A CA 1
ATOM 1784 C C . PHE A 1 257 ? 23.800 -5.210 24.778 1.00 22.10 381 PHE A C 1
ATOM 1785 O O . PHE A 1 257 ? 23.648 -5.002 25.982 1.00 21.95 381 PHE A O 1
ATOM 1793 N N 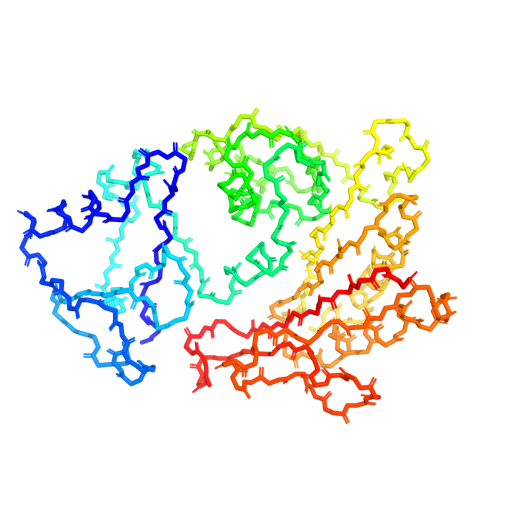. ARG A 1 258 ? 22.909 -5.864 24.044 1.00 21.20 382 ARG A N 1
ATOM 1794 C CA . ARG A 1 258 ? 21.703 -6.448 24.616 1.00 21.54 382 ARG A CA 1
ATOM 1795 C C . ARG A 1 258 ? 21.502 -7.845 24.018 1.00 20.25 382 ARG A C 1
ATOM 1796 O O . ARG A 1 258 ? 22.042 -8.132 22.959 1.00 19.19 382 ARG A O 1
ATOM 1804 N N . LEU A 1 259 ? 20.742 -8.693 24.705 1.00 19.02 383 LEU A N 1
ATOM 1805 C CA . LEU A 1 259 ? 20.277 -9.945 24.093 1.00 18.68 383 LEU A CA 1
ATOM 1806 C C . LEU A 1 259 ? 19.091 -9.701 23.184 1.00 19.48 383 LEU A C 1
ATOM 1807 O O . LEU A 1 259 ? 18.093 -9.061 23.567 1.00 21.07 383 LEU A O 1
ATOM 1812 N N . ALA A 1 260 ? 19.189 -10.232 21.974 1.00 18.42 384 ALA A N 1
ATOM 1813 C CA . ALA A 1 260 ? 18.097 -10.191 21.019 1.00 19.25 384 ALA A CA 1
ATOM 1814 C C . ALA A 1 260 ? 17.197 -11.432 21.204 1.00 19.96 384 ALA A C 1
ATOM 1815 O O . ALA A 1 260 ? 17.702 -12.492 21.568 1.00 18.80 384 ALA A O 1
ATOM 1817 N N . PRO A 1 261 ? 15.864 -11.299 21.006 1.00 20.77 385 PRO A N 1
ATOM 1818 C CA . PRO A 1 261 ? 14.927 -12.433 21.221 1.00 21.44 385 PRO A CA 1
ATOM 1819 C C . PRO A 1 261 ? 14.919 -13.507 20.104 1.00 21.71 385 PRO A C 1
ATOM 1820 O O . PRO A 1 261 ? 14.183 -13.409 19.109 1.00 24.15 385 PRO A O 1
ATOM 1824 N N . ALA A 1 262 ? 15.711 -14.547 20.314 1.00 19.94 386 ALA A N 1
ATOM 1825 C CA . ALA A 1 262 ? 16.004 -15.546 19.289 1.00 18.58 386 ALA A CA 1
ATOM 1826 C C . ALA A 1 262 ? 14.827 -16.490 19.036 1.00 18.19 386 ALA A C 1
ATOM 1827 O O . ALA A 1 262 ? 14.180 -16.925 19.973 1.00 17.27 386 ALA A O 1
ATOM 1829 N N . LEU A 1 263 ? 14.554 -16.760 17.755 1.00 17.59 387 LEU A N 1
ATOM 1830 C CA . LEU A 1 263 ? 13.684 -17.859 17.302 1.00 17.58 387 LEU A CA 1
ATOM 1831 C C . LEU A 1 263 ? 12.603 -18.284 18.310 1.00 17.03 387 LEU A C 1
ATOM 1832 O O . LEU A 1 263 ? 12.698 -19.358 18.919 1.00 15.16 387 LEU A O 1
ATOM 1837 N N . PRO A 1 264 ? 11.567 -17.445 18.494 1.00 17.06 388 PRO A N 1
ATOM 1838 C CA . PRO A 1 264 ? 10.470 -17.744 19.442 1.00 17.06 388 PRO A CA 1
ATOM 1839 C C . PRO A 1 264 ? 9.846 -19.135 19.292 1.00 16.15 388 PRO A C 1
ATOM 1840 O O . PRO A 1 264 ? 9.404 -19.719 20.295 1.00 16.08 388 PRO A O 1
ATOM 1844 N N . ALA A 1 265 ? 9.830 -19.678 18.068 1.00 14.69 389 ALA A N 1
ATOM 1845 C CA . ALA A 1 265 ? 9.230 -21.004 17.820 1.00 14.19 389 ALA A CA 1
ATOM 1846 C C . ALA A 1 265 ? 10.057 -22.177 18.368 1.00 13.72 389 ALA A C 1
ATOM 1847 O O . ALA A 1 265 ? 9.603 -23.335 18.334 1.00 13.87 389 ALA A O 1
ATOM 1849 N N . TRP A 1 266 ? 11.273 -21.888 18.835 1.00 12.28 390 TRP A N 1
ATOM 1850 C CA . TRP A 1 266 ? 12.125 -22.907 19.448 1.00 11.89 390 TRP A CA 1
ATOM 1851 C C . TRP A 1 266 ? 11.859 -22.855 20.960 1.00 11.42 390 TRP A C 1
ATOM 1852 O O . TRP A 1 266 ? 12.230 -21.886 21.609 1.00 12.69 390 TRP A O 1
ATOM 1863 N N . PRO A 1 267 ? 11.205 -23.891 21.514 1.00 11.67 391 PRO A N 1
ATOM 1864 C CA . PRO A 1 267 ? 10.623 -23.758 22.858 1.00 10.95 391 PRO A CA 1
ATOM 1865 C C . PRO A 1 267 ? 11.567 -23.972 24.044 1.00 10.74 391 PRO A C 1
ATOM 1866 O O . PRO A 1 267 ? 11.166 -23.727 25.194 1.00 10.31 391 PRO A O 1
ATOM 1870 N N . HIS A 1 268 ? 12.772 -24.467 23.786 1.00 8.67 392 HIS A N 1
ATOM 1871 C CA . HIS A 1 268 ? 13.731 -24.712 24.858 1.00 8.89 392 HIS A CA 1
ATOM 1872 C C . HIS A 1 268 ? 14.615 -23.465 24.958 1.00 8.82 392 HIS A C 1
ATOM 1873 O O . HIS A 1 268 ? 15.393 -23.139 24.038 1.00 9.30 392 HIS A O 1
ATOM 1880 N N . ARG A 1 269 ? 14.452 -22.749 26.063 1.00 9.22 393 ARG A N 1
ATOM 1881 C CA . ARG A 1 269 ? 15.074 -21.428 26.227 1.00 9.06 393 ARG A CA 1
ATOM 1882 C C . ARG A 1 269 ? 16.227 -21.449 27.231 1.00 9.88 393 ARG A C 1
ATOM 1883 O O . ARG A 1 269 ? 16.413 -22.425 27.974 1.00 9.78 393 ARG A O 1
ATOM 1891 N N . GLY A 1 270 ? 16.985 -20.349 27.268 1.00 9.48 394 GLY A N 1
ATOM 1892 C CA . GLY A 1 270 ? 18.001 -20.154 28.314 1.00 10.39 394 GLY A CA 1
ATOM 1893 C C . GLY A 1 270 ? 17.331 -20.254 29.684 1.00 10.32 394 GLY A C 1
ATOM 1894 O O . GLY A 1 270 ? 16.157 -19.897 29.834 1.00 11.13 394 GLY A O 1
ATOM 1895 N N . LEU A 1 271 ? 18.081 -20.736 30.674 1.00 11.61 395 LEU A N 1
ATOM 1896 C CA . LEU A 1 271 ? 17.620 -20.722 32.065 1.00 11.14 395 LEU A CA 1
ATOM 1897 C C . LEU A 1 271 ? 17.322 -19.293 32.526 1.00 12.53 395 LEU A C 1
ATOM 1898 O O . LEU A 1 271 ? 18.040 -18.345 32.178 1.00 11.64 395 LEU A O 1
ATOM 1903 N N . SER A 1 272 ? 16.285 -19.145 33.348 1.00 11.61 396 SER A N 1
ATOM 1904 C CA . SER A 1 272 ? 15.858 -17.824 33.799 1.00 12.84 396 SER A CA 1
ATOM 1905 C C . SER A 1 272 ? 16.716 -17.327 34.965 1.00 13.69 396 SER A C 1
ATOM 1906 O O . SER A 1 272 ? 16.191 -17.110 36.072 1.00 14.69 396 SER A O 1
ATOM 1909 N N . THR A 1 273 ? 18.009 -17.119 34.706 1.00 13.92 397 THR A N 1
ATOM 1910 C CA . THR A 1 273 ? 18.978 -16.793 35.763 1.00 14.80 397 THR A CA 1
ATOM 1911 C C . THR A 1 273 ? 19.314 -15.303 35.835 1.00 16.37 397 THR A C 1
ATOM 1912 O O . THR A 1 273 ? 19.928 -14.852 36.813 1.00 18.08 397 THR A O 1
ATOM 1916 N N . PHE A 1 274 ? 18.919 -14.553 34.813 1.00 16.78 398 PHE A N 1
ATOM 1917 C CA . PHE A 1 274 ? 19.065 -13.091 34.794 1.00 18.56 398 PHE A CA 1
ATOM 1918 C C . PHE A 1 274 ? 18.063 -12.495 33.811 1.00 19.99 398 PHE A C 1
ATOM 1919 O O . PHE A 1 274 ? 17.538 -13.213 32.967 1.00 18.40 398 PHE A O 1
ATOM 1927 N N . PRO A 1 275 ? 17.778 -11.186 33.924 1.00 20.72 399 PRO A N 1
ATOM 1928 C CA . PRO A 1 275 ? 16.780 -10.581 33.038 1.00 20.94 399 PRO A CA 1
ATOM 1929 C C . PRO A 1 275 ? 17.171 -10.675 31.564 1.00 20.45 399 PRO A C 1
ATOM 1930 O O . PRO A 1 275 ? 18.234 -10.219 31.176 1.00 20.98 399 PRO A O 1
ATOM 1934 N N . GLY A 1 276 ? 16.318 -11.298 30.767 1.00 19.18 400 GLY A N 1
ATOM 1935 C CA . GLY A 1 276 ? 16.574 -11.450 29.340 1.00 17.47 400 GLY A CA 1
ATOM 1936 C C . GLY A 1 276 ? 17.150 -12.800 28.966 1.00 16.82 400 GLY A C 1
ATOM 1937 O O . GLY A 1 276 ? 17.252 -13.107 27.783 1.00 16.65 400 GLY A O 1
ATOM 1938 N N . ALA A 1 277 ? 17.525 -13.609 29.958 1.00 15.61 401 ALA A N 1
ATOM 1939 C CA . ALA A 1 277 ? 18.214 -14.875 29.677 1.00 14.67 401 ALA A CA 1
ATOM 1940 C C . ALA A 1 277 ? 17.371 -15.789 28.818 1.00 14.12 401 ALA A C 1
ATOM 1941 O O . ALA A 1 277 ? 17.925 -16.590 28.054 1.00 13.81 401 ALA A O 1
ATOM 1943 N N . GLU A 1 278 ? 16.050 -15.687 28.959 1.00 14.28 402 GLU A N 1
ATOM 1944 C CA . GLU A 1 278 ? 15.122 -16.523 28.163 1.00 14.33 402 GLU A CA 1
ATOM 1945 C C . GLU A 1 278 ? 15.189 -16.214 26.685 1.00 13.75 402 GLU A C 1
ATOM 1946 O O . GLU A 1 278 ? 14.633 -16.949 25.873 1.00 13.89 402 GLU A O 1
ATOM 1952 N N . HIS A 1 279 ? 15.841 -15.110 26.321 1.00 12.38 403 HIS A N 1
ATOM 1953 C CA . HIS A 1 279 ? 16.071 -14.810 24.916 1.00 12.76 403 HIS A CA 1
ATOM 1954 C C . HIS A 1 279 ? 17.085 -15.768 24.287 1.00 11.70 403 HIS A C 1
ATOM 1955 O O . HIS A 1 279 ? 17.115 -15.885 23.069 1.00 11.23 403 HIS A O 1
ATOM 1962 N N . CYS A 1 280 ? 17.902 -16.432 25.110 1.00 10.63 404 CYS A N 1
ATOM 1963 C CA . CYS A 1 280 ? 18.820 -17.472 24.596 1.00 10.64 404 CYS A CA 1
ATOM 1964 C C . CYS A 1 280 ? 18.060 -18.767 24.287 1.00 9.87 404 CYS A C 1
ATOM 1965 O O . CYS A 1 280 ? 16.920 -18.969 24.725 1.00 10.07 404 CYS A O 1
ATOM 1968 N N . LEU A 1 281 ? 18.716 -19.648 23.524 1.00 10.03 405 LEU A N 1
ATOM 1969 C CA . LEU A 1 281 ? 18.165 -20.987 23.256 1.00 9.38 405 LEU A CA 1
ATOM 1970 C C . LEU A 1 281 ? 18.979 -22.058 23.949 1.00 9.12 405 LEU A C 1
ATOM 1971 O O . LEU A 1 281 ? 20.185 -21.924 24.115 1.00 9.34 405 LEU A O 1
ATOM 1976 N N . ARG A 1 282 ? 18.303 -23.131 24.355 1.00 9.72 406 ARG A N 1
ATOM 1977 C CA . ARG A 1 282 ? 18.977 -24.351 24.785 1.00 9.79 406 ARG A CA 1
ATOM 1978 C C . ARG A 1 282 ? 18.430 -25.502 23.943 1.00 9.78 406 ARG A C 1
ATOM 1979 O O . ARG A 1 282 ? 17.454 -25.339 23.209 1.00 10.22 406 ARG A O 1
ATOM 1987 N N . ALA A 1 283 ? 19.039 -26.677 24.079 1.00 10.31 407 ALA A N 1
ATOM 1988 C CA . ALA A 1 283 ? 18.687 -27.830 23.232 1.00 10.25 407 ALA A CA 1
ATOM 1989 C C . ALA A 1 283 ? 19.139 -29.086 23.941 1.00 10.44 407 ALA A C 1
ATOM 1990 O O . ALA A 1 283 ? 20.081 -29.048 24.733 1.00 11.06 407 ALA A O 1
ATOM 1992 N N . SER A 1 284 ? 18.491 -30.202 23.637 1.00 10.12 408 SER A N 1
ATOM 1993 C CA . SER A 1 284 ? 18.888 -31.493 24.179 1.00 11.14 408 SER A CA 1
ATOM 1994 C C . SER A 1 284 ? 18.269 -32.584 23.327 1.00 11.48 408 SER A C 1
ATOM 1995 O O . SER A 1 284 ? 17.328 -32.337 22.594 1.00 11.28 408 SER A O 1
ATOM 1998 N N . PRO A 1 285 ? 18.809 -33.805 23.417 1.00 12.53 409 PRO A N 1
ATOM 1999 C CA . PRO A 1 285 ? 18.183 -34.890 22.645 1.00 13.54 409 PRO A CA 1
ATOM 2000 C C . PRO A 1 285 ? 16.692 -35.060 22.888 1.00 13.75 409 PRO A C 1
ATOM 2001 O O . PRO A 1 285 ? 15.927 -35.265 21.949 1.00 15.24 409 PRO A O 1
ATOM 2005 N N . GLU A 1 286 ? 16.284 -34.957 24.157 1.00 14.61 410 GLU A N 1
ATOM 2006 C CA . GLU A 1 286 ? 14.913 -35.179 24.530 1.00 16.26 410 GLU A CA 1
ATOM 2007 C C . GLU A 1 286 ? 13.973 -34.046 24.178 1.00 16.18 410 GLU A C 1
ATOM 2008 O O . GLU A 1 286 ? 12.782 -34.282 23.986 1.00 18.24 410 GLU A O 1
ATOM 2014 N N . THR A 1 287 ? 14.478 -32.812 24.115 1.00 13.56 411 THR A N 1
ATOM 2015 C CA . THR A 1 287 ? 13.587 -31.664 23.938 1.00 12.56 411 THR A CA 1
ATOM 2016 C C . THR A 1 287 ? 13.578 -31.152 22.507 1.00 12.19 411 THR A C 1
ATOM 2017 O O . THR A 1 287 ? 12.561 -30.648 22.059 1.00 12.66 411 THR A O 1
ATOM 2021 N N . THR A 1 288 ? 14.716 -31.299 21.824 1.00 11.22 412 THR A N 1
ATOM 2022 C CA . THR A 1 288 ? 14.900 -30.684 20.508 1.00 12.05 412 THR A CA 1
ATOM 2023 C C . THR A 1 288 ? 15.535 -31.617 19.473 1.00 12.84 412 THR A C 1
ATOM 2024 O O . THR A 1 288 ? 15.926 -31.158 18.389 1.00 13.64 412 THR A O 1
ATOM 2028 N N . LEU A 1 289 ? 15.638 -32.902 19.807 1.00 13.28 413 LEU A N 1
ATOM 2029 C CA . LEU A 1 289 ? 16.274 -33.906 18.922 1.00 14.60 413 LEU A CA 1
ATOM 2030 C C . LEU A 1 289 ? 17.672 -33.487 18.423 1.00 15.57 413 LEU A C 1
ATOM 2031 O O . LEU A 1 289 ? 18.031 -33.680 17.252 1.00 16.11 413 LEU A O 1
ATOM 2036 N N . SER A 1 290 ? 18.462 -32.909 19.311 1.00 14.60 414 SER A N 1
ATOM 2037 C CA . SER A 1 290 ? 19.784 -32.456 18.974 1.00 15.42 414 SER A CA 1
ATOM 2038 C C . SER A 1 290 ? 20.733 -32.720 20.113 1.00 15.46 414 SER A C 1
ATOM 2039 O O . SER A 1 290 ? 20.317 -33.120 21.194 1.00 15.37 414 SER A O 1
ATOM 2042 N N . SER A 1 291 ? 22.018 -32.476 19.872 1.00 16.10 415 SER A N 1
ATOM 2043 C CA . SER A 1 291 ? 23.018 -32.320 20.910 1.00 16.45 415 SER A CA 1
ATOM 2044 C C . SER A 1 291 ? 22.518 -31.361 21.986 1.00 15.13 415 SER A C 1
ATOM 2045 O O . SER A 1 291 ? 21.693 -30.476 21.714 1.00 14.90 415 SER A O 1
ATOM 2048 N N . GLY A 1 292 ? 23.020 -31.535 23.199 1.00 14.36 416 GLY A N 1
ATOM 2049 C CA . GLY A 1 292 ? 22.954 -30.437 24.182 1.00 13.33 416 GLY A CA 1
ATOM 2050 C C . GLY A 1 292 ? 23.608 -29.227 23.531 1.00 13.06 416 GLY A C 1
ATOM 2051 O O . GLY A 1 292 ? 24.629 -29.353 22.827 1.00 13.97 416 GLY A O 1
ATOM 2052 N N . PHE A 1 293 ? 23.031 -28.047 23.735 1.00 11.98 417 PHE A N 1
ATOM 2053 C CA . PHE A 1 293 ? 23.499 -26.862 23.024 1.00 11.50 417 PHE A CA 1
ATOM 2054 C C . PHE A 1 293 ? 22.931 -25.637 23.699 1.00 10.38 417 PHE A C 1
ATOM 2055 O O . PHE A 1 293 ? 21.903 -25.704 24.369 1.00 9.68 417 PHE A O 1
ATOM 2063 N N . PHE A 1 294 ? 23.589 -24.513 23.463 1.00 9.77 418 PHE A N 1
ATOM 2064 C CA . PHE A 1 294 ? 23.160 -23.231 24.016 1.00 9.39 418 PHE A CA 1
ATOM 2065 C C . PHE A 1 294 ? 23.553 -22.174 23.001 1.00 9.60 418 PHE A C 1
ATOM 2066 O O . PHE A 1 294 ? 24.635 -22.256 22.425 1.00 9.31 418 PHE A O 1
ATOM 2074 N N . VAL A 1 295 ? 22.666 -21.216 22.754 1.00 9.41 419 VAL A N 1
ATOM 2075 C CA . VAL A 1 295 ? 23.011 -20.087 21.875 1.00 10.11 419 VAL A CA 1
ATOM 2076 C C . VAL A 1 295 ? 22.428 -18.773 22.382 1.00 9.40 419 VAL A C 1
ATOM 2077 O O . VAL A 1 295 ? 21.280 -18.721 22.816 1.00 9.16 419 VAL A O 1
ATOM 2081 N N . ALA A 1 296 ? 23.256 -17.727 22.347 1.00 9.43 420 ALA A N 1
ATOM 2082 C CA . ALA A 1 296 ? 22.834 -16.369 22.693 1.00 8.91 420 ALA A CA 1
ATOM 2083 C C . ALA A 1 296 ? 23.096 -15.450 21.526 1.00 10.23 420 ALA A C 1
ATOM 2084 O O . ALA A 1 296 ? 24.179 -15.512 20.939 1.00 9.88 420 ALA A O 1
ATOM 2086 N N . VAL A 1 297 ? 22.103 -14.624 21.187 1.00 10.31 421 VAL A N 1
ATOM 2087 C CA . VAL A 1 297 ? 22.238 -13.622 20.114 1.00 11.29 421 VAL A CA 1
ATOM 2088 C C . VAL A 1 297 ? 22.410 -12.270 20.779 1.00 12.36 421 VAL A C 1
ATOM 2089 O O . VAL A 1 297 ? 21.520 -11.796 21.475 1.00 12.73 421 VAL A O 1
ATOM 2093 N N . ILE A 1 298 ? 23.580 -11.668 20.563 1.00 12.59 422 ILE A N 1
ATOM 2094 C CA . ILE A 1 298 ? 23.949 -10.417 21.250 1.00 12.71 422 ILE A CA 1
ATOM 2095 C C . ILE A 1 298 ? 24.052 -9.319 20.197 1.00 13.80 422 ILE A C 1
ATOM 2096 O O . ILE A 1 298 ? 24.740 -9.490 19.189 1.00 14.01 422 ILE A O 1
ATOM 2101 N N . GLU A 1 299 ? 23.361 -8.202 20.423 1.00 14.52 423 GLU A N 1
ATOM 2102 C CA . GLU A 1 299 ? 23.374 -7.118 19.429 1.00 16.85 423 GLU A CA 1
ATOM 2103 C C . GLU A 1 299 ? 23.798 -5.793 20.037 1.00 18.02 423 GLU A C 1
ATOM 2104 O O . GLU A 1 299 ? 23.544 -5.546 21.224 1.00 18.08 423 GLU A O 1
ATOM 2110 N N . ARG A 1 300 ? 24.426 -4.954 19.208 1.00 19.85 424 ARG A N 1
ATOM 2111 C CA . ARG A 1 300 ? 24.844 -3.615 19.618 1.00 21.70 424 ARG A CA 1
ATOM 2112 C C . ARG A 1 300 ? 23.620 -2.748 19.873 1.00 22.92 424 ARG A C 1
ATOM 2113 O O . ARG A 1 300 ? 22.674 -2.761 19.084 1.00 23.35 424 ARG A O 1
ATOM 2121 N N . VAL A 1 301 ? 23.638 -1.996 20.974 1.00 24.35 425 VAL A N 1
ATOM 2122 C CA . VAL A 1 301 ? 22.577 -1.033 21.251 1.00 25.69 425 VAL A CA 1
ATOM 2123 C C . VAL A 1 301 ? 22.907 0.287 20.534 1.00 25.93 425 VAL A C 1
ATOM 2124 O O . VAL A 1 301 ? 24.062 0.731 20.570 1.00 26.25 425 VAL A O 1
#

Secondary structure (DSSP, 8-state):
-PPEEEEE-TTT--HHHHHHHHHHTT-EEEEE-SSHHHHHT--TTEEEE-SSSTTEEEE-TT---TTSHHHHTTSEEE--TGGGHHHHHH---TT-EEEESS-TT-HHHHHHHHHHTT-SEEEEEES-HHHHHHHHHHHHHTT--SEEEEE--GGGS-TT-GGGTTEEEEEE--------HHHHHHHHHHHHHHHTT-TT--EEEEEES---GGGTHHHHHHHHTTSTTTEEE----TT---B--SSSTTGGGSEEE-HHHHSS-SEEEEEEEE-

Sequence (275 aa):
QLPRFVRVNTLKTCSDDVVDYFKRQGFSYQGRASSLDDLRALKGKHFLLDPLMPELLVFPAQTDLHEHPLYRAGHLILQDRASCLPAMLLDPPPGSHVIDACAAPGNKTSHLAALLKNQGKIFAFDLDAKRLASMATLLARAGVSCCELAEEDFLAVSPSDPRYHEVHYILLDPSCSGVRLHALAGFQQRALCHALTFPSLQRLVYSTCSLCQEENEDVVRDALQQNPGAFRLAPALPAWPHRGLSTFPGAEHCLRASPETTLSSGFFVAVIERV

Nearest PDB structures (foldseek):
  2b9e-assembly1_A  TM=1.004E+00  e=2.820E-64  Homo sapiens
  2yxl-assembly1_A  TM=8.460E-01  e=3.790E-24  Pyrococcus horikoshii OT3
  8fkv-assembly1_SY  TM=8.099E-01  e=3.180E-22  Homo sapiens
  3a4t-assembly2_B  TM=8.466E-01  e=1.835E-20  Methanocaldococcus jannaschii
  5wwq-assembly1_A  TM=8.307E-01  e=5.393E-17  Homo sapiens

Solvent-accessible surface area: 11981 Å² total; per-residue (Å²): 206,52,14,104,15,1,4,1,0,58,41,91,21,56,20,116,86,1,16,57,76,0,113,196,70,52,33,49,68,88,23,107,9,107,47,34,93,51,2,119,78,18,160,51,97,77,0,7,24,0,26,61,1,70,66,1,0,0,0,10,21,156,23,85,8,105,126,19,53,15,48,152,39,0,40,0,1,47,6,52,6,0,13,3,1,0,0,34,27,0,84,2,68,60,44,14,39,0,0,1,2,26,7,8,51,0,47,25,0,1,13,0,0,8,53,0,134,45,100,26,70,0,14,0,4,22,114,65,64,175,132,17,63,61,0,55,92,14,15,77,42,0,31,20,93,4,29,78,65,28,112,62,55,6,54,74,4,49,30,98,30,104,142,7,108,92,1,59,24,0,1,0,33,5,83,22,15,65,152,143,45,144,80,31,11,24,54,0,38,134,0,0,30,33,0,19,77,5,85,30,3,62,61,0,0,0,0,0,78,2,116,45,65,54,0,0,0,28,5,0,75,49,2,32,114,98,100,111,58,39,35,103,15,9,86,6,42,115,67,1,109,49,59,4,77,90,58,28,133,22,0,74,66,0,1,21,0,14,55,137,64,2,12,0,41,12,9,0,0,0,8,1,28,123,115

B-factor: mean 22.8, std 11.44, range [7.9, 89.28]

Organism: Homo sapiens (NCBI:txid9606)

Foldseek 3Di:
DFWWKKAFQQLQDAPVVVVVVLVVVVAAEPEEDCDVVSLVPADDRYKYHYNPQPRMITHGRPDDCCPPPCVQQLRIDGAWPVRSFFLVQLQDAAQAEEEALAAFPHPSVSSNQSSNSLHHAYEYEHQDPVRVVNNVVNCVSSVRDRYDYDNDHSLPDDLPPPVCLRHAEYEAEAADDPVVHPVRLVVLLSNLLSVLPNPNYFKYKYKYLDPDCSNAVVSVVVSCVPDPPFKDWDQPDVVQPAAAPPPDPPRRSKHFDPCVRHSGGTMIMTMMGTD